Protein AF-A0A0G1CF71-F1 (afdb_monomer_lite)

Radius of gyration: 16.07 Å; chains: 1; bounding box: 36×33×45 Å

Sequence (186 aa):
MAIQLDFYVEEAVREASRLQKQGLTALILDNWLGGARLVYQFPLTASCDSDCAHCPLLRLAGQDPPGEGIFRKKNLIKTLAKADAERLALFPGHQRFLNCKTWPQYLGCYSAWLARKCQTNTDFEEELALVRSFRLIFYQANFLPQRIETAGRAHIIRLSQQIIEPPRRHLFERAAERMSLGRFLT

Organism: NCBI:txid1619039

Structure (mmCIF, N/CA/C/O backbone):
data_AF-A0A0G1CF71-F1
#
_entry.id   AF-A0A0G1CF71-F1
#
loop_
_atom_site.group_PDB
_atom_site.id
_atom_site.type_symbol
_atom_site.label_atom_id
_atom_site.label_alt_id
_atom_site.label_comp_id
_atom_site.label_asym_id
_atom_site.label_entity_id
_atom_site.label_seq_id
_atom_site.pdbx_PDB_ins_code
_atom_site.Cartn_x
_atom_site.Cartn_y
_atom_site.Cartn_z
_atom_site.occupancy
_atom_site.B_iso_or_equiv
_atom_site.auth_seq_id
_atom_site.auth_comp_id
_atom_site.auth_asym_id
_atom_site.auth_atom_id
_atom_site.pdbx_PDB_model_num
ATOM 1 N N . MET A 1 1 ? -9.442 -15.900 7.369 1.00 47.34 1 MET A N 1
ATOM 2 C CA . MET A 1 1 ? -8.089 -16.449 7.618 1.00 47.34 1 MET A CA 1
ATOM 3 C C . MET A 1 1 ? -7.092 -15.427 7.093 1.00 47.34 1 MET A C 1
ATOM 5 O O . MET A 1 1 ? -7.117 -15.163 5.898 1.00 47.34 1 MET A O 1
ATOM 9 N N . ALA A 1 2 ? -6.320 -14.770 7.962 1.00 60.47 2 ALA A N 1
ATOM 10 C CA . ALA A 1 2 ? -5.367 -13.748 7.525 1.00 60.47 2 ALA A CA 1
ATOM 11 C C . ALA A 1 2 ? -4.268 -14.395 6.667 1.00 60.47 2 ALA A C 1
ATOM 13 O O . ALA A 1 2 ? -3.693 -15.411 7.057 1.00 60.47 2 ALA A O 1
ATOM 14 N N . ILE A 1 3 ? -4.001 -13.838 5.486 1.00 70.88 3 ILE A N 1
ATOM 15 C CA . ILE A 1 3 ? -2.959 -14.353 4.594 1.00 70.88 3 ILE A CA 1
ATOM 16 C C . ILE A 1 3 ? -1.597 -13.987 5.183 1.00 70.88 3 ILE A C 1
ATOM 18 O O . ILE A 1 3 ? -1.286 -12.805 5.334 1.00 70.88 3 ILE A O 1
ATOM 22 N N . GLN A 1 4 ? -0.792 -15.001 5.500 1.00 81.62 4 GLN A N 1
ATOM 23 C CA . GLN A 1 4 ? 0.590 -14.821 5.936 1.00 81.62 4 GLN A CA 1
ATOM 24 C C . GLN A 1 4 ? 1.455 -14.456 4.727 1.00 81.62 4 GLN A C 1
ATOM 26 O O . GLN A 1 4 ? 1.704 -15.285 3.853 1.00 81.62 4 GLN A O 1
ATOM 31 N N . LEU A 1 5 ? 1.889 -13.195 4.665 1.00 87.94 5 LEU A N 1
ATOM 32 C CA . LEU A 1 5 ? 2.675 -12.677 3.543 1.00 87.94 5 LEU A CA 1
ATOM 33 C C . LEU A 1 5 ? 4.080 -13.281 3.458 1.00 87.94 5 LEU A C 1
ATOM 35 O O . LEU A 1 5 ? 4.642 -13.319 2.368 1.00 87.94 5 LEU A O 1
ATOM 39 N N . ASP A 1 6 ? 4.624 -13.794 4.566 1.00 88.12 6 ASP A N 1
ATOM 40 C CA . ASP A 1 6 ? 5.977 -14.365 4.609 1.00 88.12 6 ASP A CA 1
ATOM 41 C C . ASP A 1 6 ? 6.172 -15.514 3.605 1.00 88.12 6 ASP A C 1
ATOM 43 O O . ASP A 1 6 ? 7.241 -15.618 3.008 1.00 88.12 6 ASP A O 1
ATOM 47 N N . PHE A 1 7 ? 5.123 -16.294 3.313 1.00 89.31 7 PHE A N 1
ATOM 48 C CA . PHE A 1 7 ? 5.171 -17.359 2.302 1.00 89.31 7 PHE A CA 1
ATOM 49 C C . PHE A 1 7 ? 5.441 -16.861 0.877 1.00 89.31 7 PHE A C 1
ATOM 51 O O . PHE A 1 7 ? 5.911 -17.627 0.041 1.00 89.31 7 PHE A O 1
ATOM 58 N N . TYR A 1 8 ? 5.147 -15.593 0.585 1.00 92.19 8 TYR A N 1
ATOM 59 C CA . TYR A 1 8 ? 5.271 -15.026 -0.759 1.00 92.19 8 TYR A CA 1
ATOM 60 C C . TYR A 1 8 ? 6.481 -14.105 -0.911 1.00 92.19 8 TYR A C 1
ATOM 62 O O . TYR A 1 8 ? 6.716 -13.597 -2.006 1.00 92.19 8 TYR A O 1
ATOM 70 N N . VAL A 1 9 ? 7.262 -13.879 0.151 1.00 93.56 9 VAL A N 1
ATOM 71 C CA . VAL A 1 9 ? 8.397 -12.943 0.114 1.00 93.56 9 VAL A CA 1
ATOM 72 C C . VAL A 1 9 ? 9.443 -13.391 -0.902 1.00 93.56 9 VAL A C 1
ATOM 74 O O . VAL A 1 9 ? 9.851 -12.591 -1.738 1.00 93.56 9 VAL A O 1
ATOM 77 N N . GLU A 1 10 ? 9.841 -14.664 -0.898 1.00 94.25 10 GLU A N 1
ATOM 78 C CA . GLU A 1 10 ? 10.839 -15.179 -1.850 1.00 94.25 10 GLU A CA 1
ATOM 79 C C . GLU A 1 10 ? 10.366 -15.078 -3.304 1.00 94.25 10 GLU A C 1
ATOM 81 O O . GLU A 1 10 ? 11.137 -14.784 -4.220 1.00 94.25 10 GLU A O 1
ATOM 86 N N . GLU A 1 11 ? 9.079 -15.319 -3.540 1.00 94.19 11 GLU A N 1
ATOM 87 C CA . GLU A 1 11 ? 8.481 -15.162 -4.859 1.00 94.19 11 GLU A CA 1
ATOM 88 C C . GLU A 1 11 ? 8.429 -13.690 -5.287 1.00 94.19 11 GLU A C 1
ATOM 90 O O . GLU A 1 11 ? 8.785 -13.370 -6.422 1.00 94.19 11 GLU A O 1
ATOM 95 N N . ALA A 1 12 ? 8.073 -12.787 -4.373 1.00 94.94 12 ALA A N 1
ATOM 96 C CA . ALA A 1 12 ? 8.067 -11.352 -4.617 1.00 94.94 12 ALA A CA 1
ATOM 97 C C . ALA A 1 12 ? 9.477 -10.803 -4.891 1.00 94.94 12 ALA A C 1
ATOM 99 O O . ALA A 1 12 ? 9.642 -9.958 -5.769 1.00 94.94 12 ALA A O 1
ATOM 100 N N . VAL A 1 13 ? 10.505 -11.301 -4.192 1.00 95.19 13 VAL A N 1
ATOM 101 C CA . VAL A 1 13 ? 11.911 -10.934 -4.433 1.00 95.19 13 VAL A CA 1
ATOM 102 C C . VAL A 1 13 ? 12.349 -11.367 -5.832 1.00 95.19 13 VAL A C 1
ATOM 104 O O . VAL A 1 13 ? 12.922 -10.561 -6.564 1.00 95.19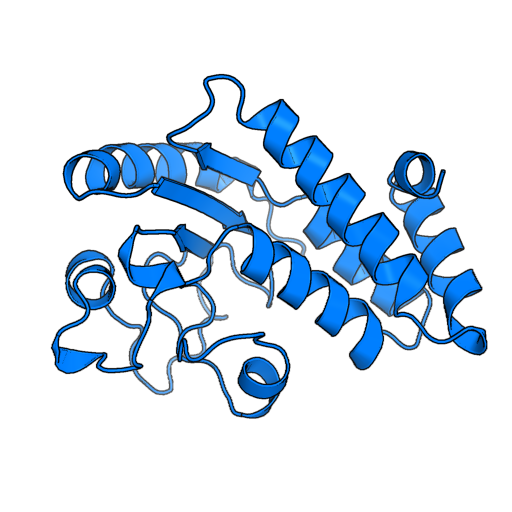 13 VAL A O 1
ATOM 107 N N . ARG A 1 14 ? 12.026 -12.601 -6.248 1.00 94.75 14 ARG A N 1
ATOM 108 C CA . ARG A 1 14 ? 12.307 -13.076 -7.616 1.00 94.75 14 ARG A CA 1
ATOM 109 C C . ARG A 1 14 ? 11.635 -12.195 -8.669 1.00 94.75 14 ARG A C 1
ATOM 111 O O . ARG A 1 14 ? 12.259 -11.846 -9.672 1.00 94.75 14 ARG A O 1
ATOM 118 N N . GLU A 1 15 ? 10.390 -11.799 -8.421 1.00 94.56 15 GLU A N 1
ATOM 119 C CA . GLU A 1 15 ? 9.650 -10.904 -9.308 1.00 94.56 15 GLU A CA 1
ATOM 120 C C . GLU A 1 15 ? 10.288 -9.507 -9.379 1.00 94.56 15 GLU A C 1
ATOM 122 O O . GLU A 1 15 ? 10.476 -8.965 -10.471 1.00 94.56 15 GLU A O 1
ATOM 127 N N . ALA A 1 16 ? 10.705 -8.952 -8.236 1.00 94.25 16 ALA A N 1
ATOM 128 C CA . ALA A 1 16 ? 11.424 -7.684 -8.179 1.00 94.25 16 ALA A CA 1
ATOM 129 C C . ALA A 1 16 ? 12.716 -7.734 -9.002 1.00 94.25 16 ALA A C 1
ATOM 131 O O . ALA A 1 16 ? 12.944 -6.854 -9.830 1.00 94.25 16 ALA A O 1
ATOM 132 N N . SER A 1 17 ? 13.530 -8.783 -8.843 1.00 94.12 17 SER A N 1
ATOM 133 C CA . SER A 1 17 ? 14.774 -8.950 -9.607 1.00 94.12 17 SER A CA 1
ATOM 134 C C . SER A 1 17 ? 14.531 -9.045 -11.116 1.00 94.12 17 SER A C 1
ATOM 136 O O . SER A 1 17 ? 15.301 -8.486 -11.902 1.00 94.12 17 SER A O 1
ATOM 138 N N . ARG A 1 18 ? 13.448 -9.714 -11.540 1.00 94.06 18 ARG A N 1
ATOM 139 C CA . ARG A 1 18 ? 13.045 -9.796 -12.954 1.00 94.06 18 ARG A CA 1
ATOM 140 C C . ARG A 1 18 ? 12.681 -8.420 -13.515 1.00 94.06 18 ARG A C 1
ATOM 142 O O . ARG A 1 18 ? 13.117 -8.065 -14.610 1.00 94.06 18 ARG A O 1
ATOM 149 N N . LEU A 1 19 ? 11.889 -7.652 -12.769 1.00 93.50 19 LEU A N 1
ATOM 150 C CA . LEU A 1 19 ? 11.341 -6.367 -13.206 1.00 93.50 19 LEU A CA 1
ATOM 151 C C . LEU A 1 19 ? 12.300 -5.185 -13.007 1.00 93.50 19 LEU A C 1
ATOM 153 O O . LEU A 1 19 ? 12.155 -4.171 -13.686 1.00 93.50 19 LEU A O 1
ATOM 157 N N . GLN A 1 20 ? 13.312 -5.302 -12.144 1.00 91.50 20 GLN A N 1
ATOM 158 C CA . GLN A 1 20 ? 14.321 -4.258 -11.932 1.00 91.50 20 GLN A CA 1
ATOM 159 C C . GLN A 1 20 ? 15.031 -3.884 -13.238 1.00 91.50 20 GLN A C 1
ATOM 161 O O . GLN A 1 20 ? 15.192 -2.705 -13.543 1.00 91.50 20 GLN A O 1
ATOM 166 N N . LYS A 1 21 ? 15.369 -4.882 -14.065 1.00 89.94 21 LYS A N 1
ATOM 167 C CA . LYS A 1 21 ? 15.971 -4.670 -15.395 1.00 89.94 21 LYS A CA 1
ATOM 168 C C . LYS A 1 21 ? 15.032 -3.975 -16.389 1.00 89.94 21 LYS A C 1
ATOM 170 O O . LYS A 1 21 ? 15.489 -3.497 -17.416 1.00 89.94 21 LYS A O 1
ATOM 175 N N . GLN A 1 22 ? 13.737 -3.935 -16.087 1.00 90.62 22 GLN A N 1
ATOM 176 C CA . GLN A 1 22 ? 12.693 -3.299 -16.891 1.00 90.62 22 GLN A CA 1
ATOM 177 C C . GLN A 1 22 ? 12.304 -1.914 -16.343 1.00 90.62 22 GLN A C 1
ATOM 179 O O . GLN A 1 22 ? 11.360 -1.302 -16.836 1.00 90.62 22 GLN A O 1
ATOM 184 N N . GLY A 1 23 ? 13.011 -1.416 -15.321 1.00 90.75 23 GLY A N 1
ATOM 185 C CA . GLY A 1 23 ? 12.789 -0.087 -14.753 1.00 90.75 23 GLY A CA 1
ATOM 186 C C . GLY A 1 23 ? 11.842 -0.037 -13.554 1.00 90.75 23 GLY A C 1
ATOM 187 O O . GLY A 1 23 ? 11.336 1.037 -13.248 1.00 90.75 23 GLY A O 1
ATOM 188 N N . LEU A 1 24 ? 11.583 -1.154 -12.866 1.00 93.25 24 LEU A N 1
ATOM 189 C CA . LEU A 1 24 ? 10.869 -1.141 -11.582 1.00 93.25 24 LEU A CA 1
ATOM 190 C C . LEU A 1 24 ? 11.576 -0.201 -10.591 1.00 93.25 24 LEU A C 1
ATOM 192 O O . LEU A 1 24 ? 12.790 -0.295 -10.416 1.00 93.25 24 LEU A O 1
ATOM 196 N N . THR A 1 25 ? 10.818 0.659 -9.905 1.00 93.38 25 THR A N 1
ATOM 197 C CA . THR A 1 25 ? 11.359 1.586 -8.895 1.00 93.38 25 THR A CA 1
ATOM 198 C C . THR A 1 25 ? 10.959 1.207 -7.474 1.00 93.38 25 THR A C 1
ATOM 200 O O . THR A 1 25 ? 11.704 1.490 -6.540 1.00 93.38 25 THR A O 1
ATOM 203 N N . ALA A 1 26 ? 9.797 0.575 -7.286 1.00 94.81 26 ALA A N 1
ATOM 204 C CA . ALA A 1 26 ? 9.399 -0.006 -6.007 1.00 94.81 26 ALA A CA 1
ATOM 205 C C . ALA A 1 26 ? 8.443 -1.188 -6.199 1.00 94.81 26 ALA A C 1
ATOM 207 O O . ALA A 1 26 ? 7.645 -1.198 -7.138 1.00 94.81 26 ALA A O 1
ATOM 208 N N . LEU A 1 27 ? 8.510 -2.158 -5.288 1.00 95.81 27 LEU A N 1
ATOM 209 C CA . LEU A 1 27 ? 7.588 -3.290 -5.225 1.00 95.81 27 LEU A CA 1
ATOM 210 C C . LEU A 1 27 ? 7.131 -3.512 -3.792 1.00 95.81 27 LEU A C 1
ATOM 212 O O . LEU A 1 27 ? 7.958 -3.668 -2.891 1.00 95.81 27 LEU A O 1
ATOM 216 N N . ILE A 1 28 ? 5.821 -3.563 -3.597 1.00 96.31 28 ILE A N 1
ATOM 217 C CA . ILE A 1 28 ? 5.197 -3.779 -2.294 1.00 96.31 28 ILE A CA 1
ATOM 218 C C . ILE A 1 28 ? 4.428 -5.093 -2.367 1.00 96.31 28 ILE A C 1
ATOM 220 O O . ILE A 1 28 ? 3.689 -5.328 -3.320 1.00 96.31 28 ILE A O 1
ATOM 224 N N . LEU A 1 29 ? 4.602 -5.937 -1.361 1.00 95.50 29 LEU A N 1
ATOM 225 C CA . LEU A 1 29 ? 3.782 -7.111 -1.120 1.00 95.50 29 LEU A CA 1
ATOM 226 C C . LEU A 1 29 ? 2.772 -6.750 -0.034 1.00 95.50 29 LEU A C 1
ATOM 228 O O . LEU A 1 29 ? 3.155 -6.483 1.104 1.00 95.50 29 LEU A O 1
ATOM 232 N N . ASP A 1 30 ? 1.492 -6.735 -0.376 1.00 93.56 30 ASP A N 1
ATOM 233 C CA . ASP A 1 3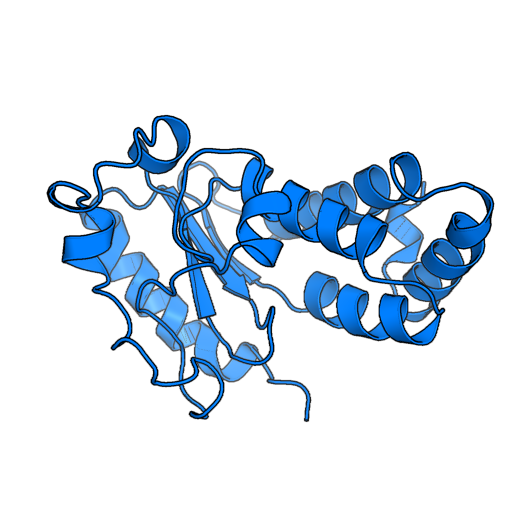0 ? 0.414 -6.527 0.588 1.00 93.56 30 ASP A CA 1
ATOM 234 C C . ASP A 1 30 ? -0.625 -7.652 0.476 1.00 93.56 30 ASP A C 1
ATOM 236 O O . ASP A 1 30 ? -0.568 -8.492 -0.422 1.00 93.56 30 ASP A O 1
ATOM 240 N N . ASN A 1 31 ? -1.555 -7.697 1.423 1.00 88.31 31 ASN A N 1
ATOM 241 C CA . ASN A 1 31 ? -2.742 -8.550 1.389 1.00 88.31 31 ASN A CA 1
ATOM 242 C C . ASN A 1 31 ? -4.033 -7.715 1.386 1.00 88.31 31 ASN A C 1
ATOM 244 O O . ASN A 1 31 ? -5.093 -8.183 1.819 1.00 88.31 31 ASN A O 1
ATOM 248 N N . TRP A 1 32 ? -3.945 -6.466 0.921 1.00 82.00 32 TRP A N 1
ATOM 249 C CA . TRP A 1 32 ? -5.079 -5.558 0.919 1.00 82.00 32 TRP A CA 1
ATOM 250 C C . TRP A 1 32 ? -6.138 -6.079 -0.050 1.00 82.00 32 TRP A C 1
ATOM 252 O O . TRP A 1 32 ? -5.833 -6.398 -1.201 1.00 82.00 32 TRP A O 1
ATOM 262 N N . LEU A 1 33 ? -7.391 -6.128 0.412 1.00 70.50 33 LEU A N 1
ATOM 263 C CA . LEU A 1 33 ? -8.540 -6.717 -0.286 1.00 70.50 33 LEU A CA 1
ATOM 264 C C . LEU A 1 33 ? -8.581 -8.258 -0.290 1.00 70.50 33 LEU A C 1
ATOM 266 O O . LEU A 1 33 ? -9.338 -8.835 -1.054 1.00 70.50 33 LEU A O 1
ATOM 270 N N . GLY A 1 34 ? -7.841 -8.949 0.581 1.00 72.44 34 GLY A N 1
ATOM 271 C CA . GLY A 1 34 ? -8.086 -10.377 0.850 1.00 72.44 34 GLY A CA 1
ATOM 272 C C . GLY A 1 34 ? -7.311 -11.371 -0.023 1.00 72.44 34 GLY A C 1
ATOM 273 O O . GLY A 1 34 ? -7.653 -12.551 -0.040 1.00 72.44 34 GLY A O 1
ATOM 274 N N . GLY A 1 35 ? -6.258 -10.921 -0.712 1.00 80.25 35 GLY A N 1
ATOM 275 C CA . GLY A 1 35 ? -5.320 -11.753 -1.477 1.00 80.25 35 GLY A CA 1
ATOM 276 C C . GLY A 1 35 ? -3.898 -11.198 -1.378 1.00 80.25 35 GLY A C 1
ATOM 277 O O . GLY A 1 35 ? -3.743 -9.981 -1.378 1.00 80.25 35 GLY A O 1
ATOM 278 N N . ALA A 1 36 ? -2.867 -12.051 -1.300 1.00 88.50 36 ALA A N 1
ATOM 279 C CA . ALA A 1 36 ? -1.477 -11.587 -1.382 1.00 88.50 36 ALA A CA 1
ATOM 280 C C . ALA A 1 36 ? -1.203 -11.054 -2.790 1.00 88.50 36 ALA A C 1
ATOM 282 O O . ALA A 1 36 ? -1.384 -11.785 -3.762 1.00 88.50 36 ALA A O 1
ATOM 283 N N . ARG A 1 37 ? -0.762 -9.804 -2.916 1.00 90.75 37 ARG A N 1
ATOM 284 C CA . ARG A 1 37 ? -0.570 -9.146 -4.211 1.00 90.75 37 ARG A CA 1
ATOM 285 C C . ARG A 1 37 ? 0.685 -8.294 -4.254 1.00 90.75 37 ARG A C 1
ATOM 287 O O . ARG A 1 37 ? 1.153 -7.780 -3.239 1.00 90.75 37 ARG A O 1
ATOM 294 N N . LEU A 1 38 ? 1.177 -8.105 -5.470 1.00 94.25 38 LEU A N 1
ATOM 295 C CA . LEU A 1 38 ? 2.273 -7.201 -5.774 1.00 94.25 38 LEU A CA 1
ATOM 296 C C . LEU A 1 38 ? 1.743 -5.863 -6.276 1.00 94.25 38 LEU A C 1
ATOM 298 O O . LEU A 1 38 ? 1.036 -5.826 -7.283 1.00 94.25 38 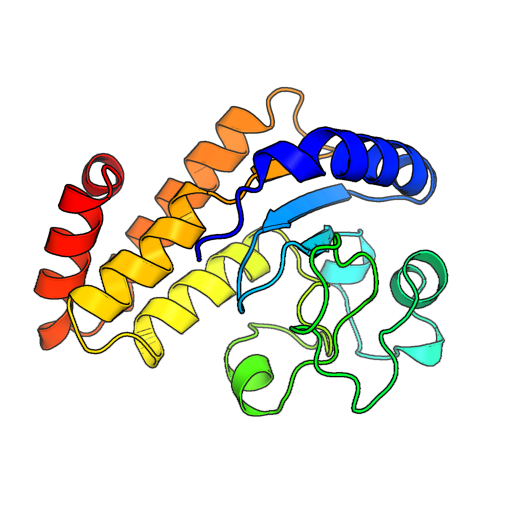LEU A O 1
ATOM 302 N N . VAL A 1 39 ? 2.115 -4.781 -5.592 1.00 94.69 39 VAL A N 1
ATOM 303 C CA . VAL A 1 39 ? 1.881 -3.392 -6.003 1.00 94.69 39 VAL A CA 1
ATOM 304 C C . VAL A 1 39 ? 3.166 -2.820 -6.583 1.00 94.69 39 VAL A C 1
ATOM 306 O O . VAL A 1 39 ? 4.207 -2.782 -5.925 1.00 94.69 39 VAL A O 1
ATOM 309 N N . TYR A 1 40 ? 3.071 -2.377 -7.830 1.00 94.94 40 TYR A N 1
ATOM 310 C CA . TYR A 1 40 ? 4.191 -1.948 -8.648 1.00 94.94 40 TYR A CA 1
ATOM 311 C C . TYR A 1 40 ? 4.272 -0.429 -8.730 1.00 94.94 40 TYR A C 1
ATOM 313 O O . TYR A 1 40 ? 3.276 0.247 -9.016 1.00 94.94 40 TYR A O 1
ATOM 321 N N . GLN A 1 41 ? 5.495 0.079 -8.606 1.00 93.31 41 GLN A N 1
ATOM 322 C CA . GLN A 1 41 ? 5.857 1.426 -9.012 1.00 93.31 41 GLN A CA 1
ATOM 323 C C . GLN A 1 41 ? 6.909 1.372 -10.120 1.00 93.31 41 GLN A C 1
ATOM 325 O O . GLN A 1 41 ? 7.972 0.771 -9.960 1.00 93.31 41 GLN A O 1
ATOM 330 N N . PHE A 1 42 ? 6.610 2.056 -11.219 1.00 91.56 42 PHE A N 1
ATOM 331 C CA . PHE A 1 42 ? 7.517 2.353 -12.326 1.00 91.56 42 PHE A CA 1
ATOM 332 C C . PHE A 1 42 ? 7.599 3.879 -12.513 1.00 91.56 42 PHE A C 1
ATOM 334 O O . PHE A 1 42 ? 6.735 4.596 -11.998 1.00 91.56 42 PHE A O 1
ATOM 341 N N . PRO A 1 43 ? 8.572 4.417 -13.275 1.00 88.38 43 PRO A N 1
ATOM 342 C CA . PRO A 1 43 ? 8.693 5.860 -13.492 1.00 88.38 43 PRO A CA 1
ATOM 343 C C . PRO A 1 43 ? 7.411 6.463 -14.085 1.00 88.38 43 PRO A C 1
ATOM 345 O O . PRO A 1 43 ? 6.917 7.486 -13.619 1.00 88.38 43 PRO A O 1
ATOM 348 N N . LEU A 1 44 ? 6.800 5.744 -15.032 1.00 84.25 44 LEU A N 1
ATOM 349 C CA . LEU A 1 44 ? 5.546 6.117 -15.696 1.00 84.25 44 LEU A CA 1
ATOM 350 C C . LEU A 1 44 ? 4.326 6.106 -14.762 1.00 84.25 44 LEU A C 1
ATOM 352 O O . LEU A 1 44 ? 3.288 6.667 -15.097 1.00 84.25 44 LEU A O 1
ATOM 356 N N . THR A 1 45 ? 4.415 5.472 -13.588 1.00 84.00 45 THR A N 1
ATOM 357 C CA . THR A 1 45 ? 3.300 5.428 -12.636 1.00 84.00 45 THR A CA 1
ATOM 358 C C . THR A 1 45 ? 2.958 6.823 -12.109 1.00 84.00 45 THR A C 1
ATOM 360 O O . THR A 1 45 ? 1.783 7.094 -11.863 1.00 84.00 45 THR A O 1
ATOM 363 N N . ALA A 1 46 ? 3.952 7.708 -11.967 1.00 81.06 46 ALA A N 1
ATOM 364 C CA . ALA A 1 46 ? 3.751 9.088 -11.521 1.00 81.06 46 ALA A CA 1
ATOM 365 C C . ALA A 1 46 ? 3.080 9.968 -12.590 1.00 81.06 46 ALA A C 1
ATOM 367 O O . ALA A 1 46 ? 2.318 10.866 -12.248 1.00 81.06 46 ALA A O 1
ATOM 368 N N . SER A 1 47 ? 3.329 9.683 -13.870 1.00 81.62 47 SER A N 1
ATOM 369 C CA . SER A 1 47 ? 2.827 10.435 -15.026 1.00 81.62 47 SER A CA 1
ATOM 370 C C . SER A 1 47 ? 1.750 9.666 -15.800 1.00 81.62 47 SER A C 1
ATOM 372 O O . SER A 1 47 ? 1.673 9.769 -17.021 1.00 81.62 47 SER A O 1
ATOM 374 N N . CYS A 1 48 ? 0.971 8.823 -15.117 1.00 84.62 48 CYS A N 1
ATOM 375 C CA . CYS A 1 48 ? -0.008 7.967 -15.779 1.00 84.62 48 CYS A CA 1
ATOM 376 C C . CYS A 1 48 ? -1.130 8.806 -16.413 1.00 84.62 48 CYS A C 1
ATOM 378 O O . CYS A 1 48 ? -1.854 9.509 -15.711 1.00 84.62 48 CYS A O 1
ATOM 380 N N . ASP A 1 49 ? -1.303 8.664 -17.724 1.00 82.06 49 ASP A N 1
ATOM 381 C CA . ASP A 1 49 ? -2.321 9.323 -18.556 1.00 82.06 49 ASP A CA 1
ATOM 382 C C . ASP A 1 49 ? -3.566 8.449 -18.802 1.00 82.06 49 ASP A C 1
ATOM 384 O O . ASP A 1 49 ? -4.505 8.850 -19.483 1.00 82.06 49 ASP A O 1
ATOM 388 N N . SER A 1 50 ? -3.610 7.256 -18.200 1.00 77.12 50 SER A N 1
ATOM 389 C CA . SER A 1 50 ? -4.633 6.220 -18.409 1.00 77.12 50 SER A CA 1
ATOM 390 C C . SER A 1 50 ? -4.637 5.527 -19.774 1.00 77.12 50 SER A C 1
ATOM 392 O O . SER A 1 50 ? -5.565 4.744 -20.020 1.00 77.12 50 SER A O 1
ATOM 394 N N . ASP A 1 51 ? -3.624 5.711 -20.626 1.00 83.19 51 ASP A N 1
ATOM 395 C CA . ASP A 1 51 ? -3.493 4.941 -21.865 1.00 83.19 51 ASP A CA 1
ATOM 396 C C . ASP A 1 51 ? -2.949 3.531 -21.580 1.00 83.19 51 ASP A C 1
ATOM 398 O O . ASP A 1 51 ? -1.780 3.181 -21.764 1.00 83.19 51 ASP A O 1
ATOM 402 N N . CYS A 1 52 ? -3.838 2.682 -21.069 1.00 82.19 52 CYS A N 1
ATOM 403 C CA . CYS A 1 52 ? -3.490 1.319 -20.694 1.00 82.19 52 CYS A CA 1
ATOM 404 C C . CYS A 1 52 ? -3.067 0.460 -21.898 1.00 82.19 52 CYS A C 1
ATOM 406 O O . CYS A 1 52 ? -2.321 -0.492 -21.691 1.00 82.19 52 CYS A O 1
ATOM 408 N N . ALA A 1 53 ? -3.465 0.794 -23.133 1.00 80.69 53 ALA A N 1
ATOM 409 C CA . ALA A 1 53 ? -3.079 0.029 -24.324 1.00 80.69 53 ALA A CA 1
ATOM 410 C C . ALA A 1 53 ? -1.561 0.087 -24.583 1.00 80.69 53 ALA A C 1
ATOM 412 O O . ALA A 1 53 ? -0.945 -0.889 -25.028 1.00 80.69 53 ALA A O 1
ATOM 413 N N . HIS A 1 54 ? -0.935 1.210 -24.229 1.00 81.06 54 HIS A N 1
ATOM 414 C CA . HIS A 1 54 ? 0.502 1.424 -24.382 1.00 81.06 54 HIS A CA 1
ATOM 415 C C . HIS A 1 54 ? 1.285 1.286 -23.073 1.00 81.06 54 HIS A C 1
ATOM 417 O O . HIS A 1 54 ? 2.506 1.421 -23.078 1.00 81.06 54 HIS A O 1
ATOM 423 N N . CYS A 1 55 ? 0.620 0.945 -21.964 1.00 83.88 55 CYS A N 1
ATOM 424 C CA . CYS A 1 55 ? 1.244 0.850 -20.649 1.00 83.88 55 CYS A CA 1
ATOM 425 C C . CYS A 1 55 ? 2.283 -0.291 -20.583 1.00 83.88 55 CYS A C 1
ATOM 427 O O . CYS A 1 55 ? 1.910 -1.469 -20.636 1.00 83.88 55 CYS A O 1
ATOM 429 N N . PRO A 1 56 ? 3.582 0.009 -20.382 1.00 83.62 56 PRO A N 1
ATOM 430 C CA . PRO A 1 56 ? 4.615 -1.025 -20.304 1.00 83.62 56 PRO A CA 1
ATOM 431 C C . PRO A 1 56 ? 4.416 -1.970 -19.118 1.00 83.62 56 PRO A C 1
ATOM 433 O O . PRO A 1 56 ? 4.642 -3.170 -19.241 1.00 83.62 56 PRO A O 1
ATOM 436 N N . LEU A 1 57 ? 3.922 -1.455 -17.986 1.00 86.69 57 LEU A N 1
ATOM 437 C CA . LEU A 1 57 ? 3.616 -2.280 -16.818 1.00 86.69 57 LEU A CA 1
ATOM 438 C C . LEU A 1 57 ? 2.522 -3.312 -17.125 1.00 86.69 57 LEU A C 1
ATOM 440 O O . LEU A 1 57 ? 2.669 -4.468 -16.741 1.00 86.69 57 LEU A O 1
ATOM 444 N N . LEU A 1 58 ? 1.468 -2.930 -17.856 1.00 86.69 58 LEU A N 1
ATOM 445 C CA . LEU A 1 58 ? 0.417 -3.867 -18.265 1.00 86.69 58 LEU A CA 1
ATOM 446 C C . LEU A 1 58 ? 0.984 -4.985 -19.150 1.00 86.69 58 LEU A C 1
ATOM 448 O O . LEU A 1 58 ? 0.620 -6.142 -18.973 1.00 86.69 58 LEU A O 1
ATOM 452 N N . ARG A 1 59 ? 1.922 -4.667 -20.053 1.00 86.25 59 ARG A N 1
ATOM 453 C CA . ARG A 1 59 ? 2.598 -5.674 -20.891 1.00 86.25 59 ARG A CA 1
ATOM 454 C C . ARG A 1 59 ? 3.485 -6.622 -20.075 1.00 86.25 59 ARG A C 1
ATOM 456 O O . ARG A 1 59 ? 3.572 -7.798 -20.404 1.00 86.25 59 ARG A O 1
ATOM 463 N N . LEU A 1 60 ? 4.141 -6.121 -19.026 1.00 88.75 60 LEU A N 1
ATOM 464 C CA . LEU A 1 60 ? 5.080 -6.892 -18.198 1.00 88.75 60 LEU A CA 1
ATOM 465 C C . LEU A 1 60 ? 4.407 -7.763 -17.130 1.00 88.75 60 LEU A C 1
ATOM 467 O O . LEU A 1 60 ? 4.921 -8.841 -16.818 1.00 88.75 60 LEU A O 1
ATOM 471 N N . ALA A 1 61 ? 3.325 -7.263 -16.529 1.00 85.81 61 ALA A N 1
ATOM 472 C CA . ALA A 1 61 ? 2.598 -7.916 -15.441 1.00 85.81 61 ALA A CA 1
ATOM 473 C C . ALA A 1 61 ? 1.353 -8.673 -15.933 1.00 85.81 61 ALA A C 1
ATOM 475 O O . ALA A 1 61 ? 0.885 -9.588 -15.260 1.00 85.81 61 ALA A O 1
ATOM 476 N N . GLY A 1 62 ? 0.818 -8.311 -17.101 1.00 85.00 62 GLY A N 1
ATOM 477 C CA . GLY A 1 62 ? -0.474 -8.794 -17.575 1.00 85.00 62 GLY A CA 1
ATOM 478 C C . GLY A 1 62 ? -1.647 -8.196 -16.795 1.00 85.00 62 GLY A C 1
ATOM 479 O O . GLY A 1 62 ? -1.481 -7.367 -15.896 1.00 85.00 62 GLY A O 1
ATOM 480 N N . GLN A 1 63 ? -2.855 -8.634 -17.138 1.00 81.81 63 GLN A N 1
ATOM 481 C CA . GLN A 1 63 ? -4.094 -8.258 -16.462 1.00 81.81 63 GLN A CA 1
ATOM 482 C C . GLN A 1 63 ? -4.843 -9.509 -16.023 1.00 81.81 63 GLN A C 1
ATOM 484 O O . GLN A 1 63 ? -4.833 -10.508 -16.742 1.00 81.81 63 GLN A O 1
ATOM 489 N N . ASP A 1 64 ? -5.535 -9.430 -14.889 1.00 72.25 64 ASP A N 1
ATOM 490 C CA . ASP A 1 64 ? -6.489 -10.473 -14.523 1.00 72.25 64 ASP A CA 1
ATOM 491 C C . ASP A 1 64 ? -7.643 -10.565 -15.539 1.00 72.25 64 ASP A C 1
ATOM 493 O O . ASP A 1 64 ? -8.113 -9.526 -16.036 1.00 72.25 64 ASP A O 1
ATOM 497 N N . PRO A 1 65 ? -8.138 -11.786 -15.828 1.00 63.06 65 PRO A N 1
ATOM 498 C CA . PRO A 1 65 ? -9.337 -11.979 -16.629 1.00 63.06 65 PRO A CA 1
ATOM 499 C C . PRO A 1 65 ? -10.534 -11.227 -16.023 1.00 63.06 65 PRO A C 1
ATOM 501 O O . PRO A 1 65 ? -10.740 -11.263 -14.806 1.00 63.06 65 PRO A O 1
ATOM 504 N N . PRO A 1 66 ? -11.368 -10.562 -16.840 1.00 57.62 66 PRO A N 1
ATOM 505 C CA . PRO A 1 66 ? -12.592 -9.936 -16.353 1.00 57.62 66 PRO A CA 1
ATOM 506 C C . PRO A 1 66 ? -13.518 -10.968 -15.694 1.00 57.62 66 PRO A C 1
ATOM 508 O O . PRO A 1 66 ? -13.781 -12.020 -16.267 1.00 57.62 66 PRO A O 1
ATOM 511 N N . GLY A 1 67 ? -14.053 -10.661 -14.510 1.00 52.31 67 GLY A N 1
ATOM 512 C CA . GLY A 1 67 ? -15.057 -11.502 -13.842 1.00 52.31 67 GLY A CA 1
ATOM 513 C C . GLY A 1 67 ? -14.500 -12.682 -13.038 1.00 52.31 67 GLY A C 1
ATOM 514 O O . GLY A 1 67 ? -15.231 -13.254 -12.229 1.00 52.31 67 GLY A O 1
ATOM 515 N N . GLU A 1 68 ? -13.208 -12.997 -13.155 1.00 52.47 68 GLU A N 1
ATOM 516 C CA . GLU A 1 68 ? -12.535 -13.835 -12.166 1.00 52.47 68 GLU A CA 1
ATOM 517 C C . GLU A 1 68 ? -12.250 -12.968 -10.942 1.00 52.47 68 GLU A C 1
ATOM 519 O O . GLU A 1 68 ? -11.353 -12.129 -10.935 1.00 52.47 68 GLU A O 1
ATOM 524 N N . GLY A 1 69 ? -13.070 -13.112 -9.899 1.00 52.03 69 GLY A N 1
ATOM 525 C CA . GLY A 1 69 ? -12.796 -12.459 -8.627 1.00 52.03 69 GLY A CA 1
ATOM 526 C C . GLY A 1 69 ? -11.355 -12.755 -8.206 1.00 52.03 69 GLY A C 1
ATOM 527 O O . GLY A 1 69 ? -11.000 -13.917 -8.002 1.00 52.03 69 GLY A O 1
ATOM 528 N N . ILE A 1 70 ? -10.569 -11.690 -8.029 1.00 52.44 70 ILE A N 1
ATOM 529 C CA . ILE A 1 70 ? -9.153 -11.656 -7.607 1.00 52.44 70 ILE A CA 1
ATOM 530 C C . ILE A 1 70 ? -8.915 -12.490 -6.317 1.00 52.44 70 ILE A C 1
ATOM 532 O O . ILE A 1 70 ? -7.799 -12.837 -5.948 1.00 52.44 70 ILE A O 1
ATOM 536 N N . PHE A 1 71 ? -10.001 -12.859 -5.636 1.00 53.66 71 PHE A N 1
ATOM 537 C CA . PHE A 1 71 ? -10.090 -13.383 -4.278 1.00 53.66 71 PHE A CA 1
ATOM 538 C C . PHE A 1 71 ? -10.161 -14.916 -4.168 1.00 53.66 71 PHE A C 1
ATOM 540 O O . PHE A 1 71 ? -10.436 -15.430 -3.086 1.00 53.66 71 PHE A O 1
ATOM 547 N N . ARG A 1 72 ? -9.973 -15.677 -5.259 1.00 51.47 72 ARG A N 1
ATOM 548 C CA . ARG A 1 72 ? -10.230 -17.137 -5.251 1.00 51.47 72 ARG A CA 1
ATOM 549 C C . ARG A 1 72 ? -9.011 -18.055 -5.151 1.00 51.47 72 ARG A C 1
ATOM 551 O O . ARG A 1 72 ? -9.204 -19.267 -5.096 1.00 51.47 72 ARG A O 1
ATOM 558 N N . LYS A 1 73 ? -7.772 -17.556 -5.105 1.00 52.44 73 LYS A N 1
ATOM 559 C CA . LYS A 1 73 ? -6.588 -18.440 -5.094 1.00 52.44 73 LYS A CA 1
ATOM 560 C C . LYS A 1 73 ? -5.637 -18.117 -3.944 1.00 52.44 73 LYS A C 1
ATOM 562 O O . LYS A 1 73 ? -5.353 -16.959 -3.667 1.00 52.44 73 LYS A O 1
ATOM 567 N N . LYS A 1 74 ? -5.102 -19.169 -3.312 1.00 61.03 74 LYS A N 1
ATOM 568 C CA . LYS A 1 74 ? -3.991 -19.143 -2.338 1.00 61.03 74 LYS A CA 1
ATOM 569 C C . LYS A 1 74 ? -2.648 -18.758 -3.000 1.00 61.03 74 LYS A C 1
ATOM 571 O O . LYS A 1 74 ? -1.616 -19.302 -2.636 1.00 61.03 74 LYS A O 1
ATOM 576 N N . ASN A 1 75 ? -2.670 -17.911 -4.026 1.00 75.75 75 ASN A N 1
ATOM 577 C CA . ASN A 1 75 ? -1.519 -17.623 -4.875 1.00 75.75 75 ASN A CA 1
ATOM 578 C C . ASN A 1 75 ? -1.196 -16.130 -4.823 1.00 75.75 75 ASN A C 1
ATOM 580 O O . ASN A 1 75 ? -2.087 -15.307 -4.612 1.00 75.75 75 ASN A O 1
ATOM 584 N N . LEU A 1 76 ? 0.070 -15.793 -5.070 1.00 86.81 76 LEU A N 1
ATOM 585 C CA . LEU A 1 76 ? 0.512 -14.414 -5.231 1.00 86.81 76 LEU A CA 1
ATOM 586 C C . LEU A 1 76 ? -0.086 -13.802 -6.505 1.00 86.81 76 LEU A C 1
ATOM 588 O O . LEU A 1 76 ? 0.147 -14.289 -7.612 1.00 86.81 76 LEU A O 1
ATOM 592 N N . ILE A 1 77 ? -0.825 -12.708 -6.354 1.00 88.31 77 ILE A N 1
ATOM 593 C CA . ILE A 1 77 ? -1.389 -11.932 -7.458 1.00 88.31 77 ILE A CA 1
ATOM 594 C C . ILE A 1 77 ? -0.289 -11.037 -8.030 1.00 88.31 77 ILE A C 1
ATOM 596 O O . ILE A 1 77 ? 0.147 -10.068 -7.399 1.00 88.31 77 ILE A O 1
ATOM 600 N N . LYS A 1 78 ? 0.167 -11.379 -9.236 1.00 88.88 78 LYS A N 1
ATOM 601 C CA . LYS A 1 78 ? 1.203 -10.637 -9.974 1.00 88.88 78 LYS A CA 1
ATOM 602 C C . LYS A 1 78 ? 0.630 -9.774 -11.096 1.00 88.88 78 LYS A C 1
ATOM 604 O O . LYS A 1 78 ? 1.269 -8.824 -11.532 1.00 88.88 78 LYS A O 1
ATOM 609 N N . THR A 1 79 ? -0.559 -10.106 -11.554 1.00 88.81 79 THR A N 1
ATOM 610 C CA . THR A 1 79 ? -1.309 -9.443 -12.618 1.00 88.81 79 THR A CA 1
ATOM 611 C C . THR A 1 79 ? -1.924 -8.132 -12.147 1.00 88.81 79 THR A C 1
ATOM 613 O O . THR A 1 79 ? -2.120 -7.902 -10.951 1.00 88.81 79 THR A O 1
ATOM 616 N N . LEU A 1 80 ? -2.211 -7.228 -13.086 1.00 88.69 80 LEU A N 1
ATOM 617 C CA . LEU A 1 80 ? -2.907 -5.988 -12.767 1.00 88.69 80 LEU A CA 1
ATOM 618 C C . LEU A 1 80 ? -4.403 -6.238 -12.547 1.00 88.69 80 LEU A C 1
ATOM 620 O O . LEU A 1 80 ? -5.112 -6.712 -13.438 1.00 88.69 80 LEU A O 1
ATOM 624 N N . ALA A 1 81 ? -4.881 -5.852 -11.367 1.00 85.38 81 ALA A N 1
ATOM 625 C CA . ALA A 1 81 ? -6.269 -5.998 -10.953 1.00 85.38 81 ALA A CA 1
ATOM 626 C C . ALA A 1 81 ? -7.033 -4.694 -11.194 1.00 85.38 81 ALA A C 1
ATOM 628 O O . ALA A 1 81 ? -6.663 -3.637 -10.671 1.00 85.38 81 ALA A O 1
ATOM 629 N N . LYS A 1 82 ? -8.088 -4.736 -12.016 1.00 84.88 82 LYS A N 1
ATOM 630 C CA . LYS A 1 82 ? -8.875 -3.542 -12.351 1.00 84.88 82 LYS A CA 1
ATOM 631 C C . LYS A 1 82 ? -9.635 -3.048 -11.119 1.00 84.88 82 LYS A C 1
ATOM 633 O O . LYS A 1 82 ? -10.261 -3.832 -10.412 1.00 84.88 82 LYS A O 1
ATOM 638 N N . ALA A 1 83 ? -9.576 -1.745 -10.875 1.00 83.31 83 ALA A N 1
ATOM 639 C CA . ALA A 1 83 ? -10.335 -1.109 -9.811 1.00 83.31 83 ALA A CA 1
ATOM 640 C C . ALA A 1 83 ? -11.794 -0.898 -10.239 1.00 83.31 83 ALA A C 1
ATOM 642 O O . ALA A 1 83 ? -12.061 -0.518 -11.382 1.00 83.31 83 ALA A O 1
ATOM 643 N N . ASP A 1 84 ? -12.733 -1.119 -9.323 1.00 82.94 84 ASP A N 1
ATOM 644 C CA . ASP A 1 84 ? -14.117 -0.674 -9.484 1.00 82.94 84 ASP A CA 1
ATOM 645 C C . ASP A 1 84 ? -14.271 0.808 -9.112 1.00 82.94 84 ASP A C 1
ATOM 647 O O . ASP A 1 84 ? -13.348 1.442 -8.598 1.00 82.94 84 ASP A O 1
ATOM 651 N N . ALA A 1 85 ? -15.444 1.377 -9.403 1.00 83.88 85 ALA A N 1
ATOM 652 C CA . ALA A 1 85 ? -15.720 2.802 -9.212 1.00 83.88 85 ALA A CA 1
ATOM 653 C C . ALA A 1 85 ? -15.472 3.267 -7.768 1.00 83.88 85 ALA A C 1
ATOM 655 O O . ALA A 1 85 ? -14.929 4.346 -7.541 1.00 83.88 85 ALA A O 1
ATOM 656 N N . GLU A 1 86 ? -15.821 2.428 -6.794 1.00 82.31 86 GLU A N 1
ATOM 657 C CA . GLU A 1 86 ? -15.610 2.715 -5.380 1.00 82.31 86 GLU A CA 1
ATOM 658 C C . GLU A 1 86 ? -14.123 2.819 -5.026 1.00 82.31 86 GLU A C 1
ATOM 660 O O . GLU A 1 86 ? -13.716 3.776 -4.367 1.00 82.31 86 GLU A O 1
ATOM 665 N N . ARG A 1 87 ? -13.292 1.877 -5.490 1.00 81.69 87 ARG A N 1
ATOM 666 C CA . ARG A 1 87 ? -11.846 1.910 -5.229 1.00 81.69 87 ARG A CA 1
ATOM 667 C C . ARG A 1 87 ? -11.153 3.021 -6.009 1.00 81.69 87 ARG A C 1
ATOM 669 O O . ARG A 1 87 ? -10.259 3.662 -5.467 1.00 81.69 87 ARG A O 1
ATOM 676 N N . LEU A 1 88 ? -11.596 3.307 -7.234 1.00 82.75 88 LEU A N 1
ATOM 677 C CA . LEU A 1 88 ? -11.114 4.457 -8.006 1.00 82.75 88 LEU A CA 1
ATOM 678 C C . LEU A 1 88 ? -11.352 5.778 -7.270 1.00 82.75 88 LEU A C 1
ATOM 680 O O . LEU A 1 88 ? -10.479 6.639 -7.280 1.00 82.75 88 LEU A O 1
ATOM 684 N N . ALA A 1 89 ? -12.477 5.919 -6.564 1.00 83.88 89 ALA A N 1
ATOM 685 C CA . ALA A 1 89 ? -12.774 7.116 -5.777 1.00 83.88 89 ALA A CA 1
ATOM 686 C C . ALA A 1 89 ? -11.823 7.332 -4.582 1.00 83.88 89 ALA A C 1
ATOM 688 O O . ALA A 1 89 ? -11.880 8.384 -3.943 1.00 83.88 89 ALA A O 1
ATOM 689 N N . LEU A 1 90 ? -10.982 6.348 -4.251 1.00 80.56 90 LEU A N 1
ATOM 690 C CA . LEU A 1 90 ? -9.955 6.429 -3.208 1.00 80.56 90 LEU A CA 1
ATOM 691 C C . LEU A 1 90 ? -8.565 6.724 -3.775 1.00 80.56 90 LEU A C 1
ATOM 693 O O . LEU A 1 90 ? -7.624 6.922 -3.007 1.00 80.56 90 LEU A O 1
ATOM 697 N N . PHE A 1 91 ? -8.414 6.717 -5.100 1.00 80.50 91 PHE A N 1
ATOM 698 C CA . PHE A 1 91 ? -7.120 6.867 -5.746 1.00 80.50 91 PHE A CA 1
ATOM 699 C C . PHE A 1 91 ? -6.819 8.342 -5.991 1.00 80.50 91 PHE A C 1
ATOM 701 O O . PHE A 1 91 ? -7.568 9.010 -6.699 1.00 80.50 91 PHE A O 1
ATOM 708 N N . PRO A 1 92 ? -5.689 8.861 -5.487 1.00 68.69 92 PRO A N 1
ATOM 709 C CA . PRO A 1 92 ? -5.285 10.244 -5.726 1.00 68.69 92 PRO A CA 1
ATOM 710 C C . PRO A 1 92 ? -4.713 10.470 -7.146 1.00 68.69 92 PRO A C 1
ATOM 712 O O . PRO A 1 92 ? -3.901 11.366 -7.345 1.00 68.69 92 PRO A O 1
ATOM 715 N N . GLY A 1 93 ? -5.067 9.649 -8.142 1.00 74.44 93 GLY A N 1
ATOM 716 C CA . GLY A 1 93 ? -4.499 9.721 -9.491 1.00 74.44 93 GLY A CA 1
ATOM 717 C C . GLY A 1 93 ? -5.314 8.968 -10.542 1.00 74.44 93 GLY A C 1
ATOM 718 O O . GLY A 1 93 ? -6.330 8.350 -10.241 1.00 74.44 93 GLY A O 1
ATOM 719 N N . HIS A 1 94 ? -4.843 8.996 -11.790 1.00 82.38 94 HIS A N 1
ATOM 720 C CA . HIS A 1 94 ? -5.579 8.474 -12.948 1.00 82.38 94 HIS A CA 1
ATOM 721 C C . HIS A 1 94 ? -5.439 6.954 -13.170 1.00 82.38 94 HIS A C 1
ATOM 723 O O . HIS A 1 94 ? -5.985 6.407 -14.127 1.00 82.38 94 HIS A O 1
ATOM 729 N N . GLN A 1 95 ? -4.707 6.227 -12.316 1.00 86.75 95 GLN A N 1
ATOM 730 C CA . GLN A 1 95 ? -4.460 4.805 -12.570 1.00 86.75 95 GLN A CA 1
ATOM 731 C C . GLN A 1 95 ? -5.723 3.959 -12.384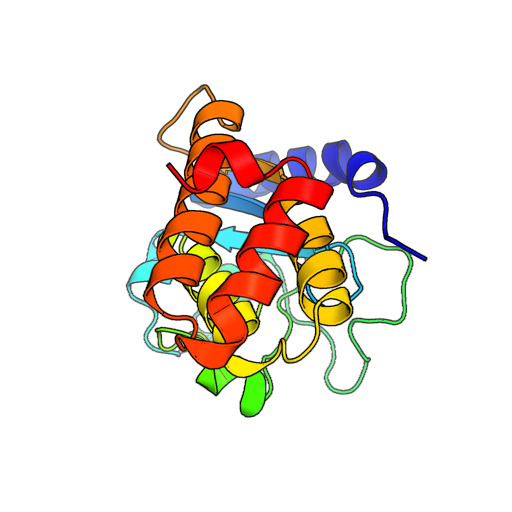 1.00 86.75 95 GLN A C 1
ATOM 733 O O . GLN A 1 95 ? -6.380 4.004 -11.347 1.00 86.75 95 GLN A O 1
ATOM 738 N N . ARG A 1 96 ? -5.985 3.085 -13.360 1.00 85.31 96 ARG A N 1
ATOM 739 C CA . ARG A 1 96 ? -7.178 2.222 -13.404 1.00 85.31 96 ARG A CA 1
ATOM 740 C C . ARG A 1 96 ? -7.047 0.899 -12.642 1.00 85.31 96 ARG A C 1
ATOM 742 O O . ARG A 1 96 ? -8.032 0.180 -12.483 1.00 85.31 96 ARG A O 1
ATOM 749 N N . PHE A 1 97 ? -5.839 0.566 -12.193 1.00 88.19 97 PHE A N 1
ATOM 750 C CA . PHE A 1 97 ? -5.525 -0.701 -11.534 1.00 88.19 97 PHE A CA 1
ATOM 751 C C . PHE A 1 97 ? -5.188 -0.498 -10.058 1.00 88.19 97 PHE A C 1
ATOM 753 O O . PHE A 1 97 ? -4.589 0.512 -9.673 1.00 88.19 97 PHE A O 1
ATOM 760 N N . LEU A 1 98 ? -5.557 -1.477 -9.234 1.00 86.81 98 LEU A N 1
ATOM 761 C CA . LEU A 1 98 ? -5.366 -1.465 -7.784 1.00 86.81 98 LEU A CA 1
ATOM 762 C C . LEU A 1 98 ? -3.889 -1.479 -7.393 1.00 86.81 98 LEU A C 1
ATOM 764 O O . LEU A 1 98 ? -3.492 -0.866 -6.408 1.00 86.81 98 LEU A O 1
ATOM 768 N N . ASN A 1 99 ? -3.080 -2.153 -8.200 1.00 89.44 99 ASN A N 1
ATOM 769 C CA . ASN A 1 99 ? -1.700 -2.480 -7.903 1.00 89.44 99 ASN A CA 1
ATOM 770 C C . ASN A 1 99 ? -0.682 -1.773 -8.819 1.00 89.44 99 ASN A C 1
ATOM 772 O O . ASN A 1 99 ? 0.464 -2.192 -8.920 1.00 89.44 99 ASN A O 1
ATOM 776 N N . CYS A 1 100 ? -1.084 -0.665 -9.447 1.00 90.50 100 CYS A N 1
ATOM 777 C CA . CYS A 1 100 ? -0.190 0.291 -10.106 1.00 90.50 100 CYS A CA 1
ATOM 778 C C . CYS A 1 100 ? -0.280 1.629 -9.361 1.00 90.50 100 CYS A C 1
ATOM 780 O O . CYS A 1 100 ? -1.276 2.349 -9.512 1.00 90.50 100 CYS A O 1
ATOM 782 N N . LYS A 1 101 ? 0.704 1.917 -8.500 1.00 91.38 101 LYS A N 1
ATOM 783 C CA . LYS A 1 101 ? 0.715 3.088 -7.605 1.00 91.38 101 LYS A CA 1
ATOM 784 C C . LYS A 1 101 ? 2.142 3.540 -7.320 1.00 91.38 101 LYS A C 1
ATOM 786 O O . LYS A 1 101 ? 3.035 2.714 -7.156 1.00 91.38 101 LYS A O 1
ATOM 791 N N . THR A 1 102 ? 2.359 4.850 -7.219 1.00 92.31 102 THR A N 1
ATOM 792 C CA . THR A 1 102 ? 3.569 5.347 -6.561 1.00 92.31 102 THR A CA 1
ATOM 793 C C . THR A 1 102 ? 3.490 5.066 -5.069 1.00 92.31 102 THR A C 1
ATOM 795 O O . THR A 1 102 ? 2.403 4.920 -4.510 1.00 92.31 102 THR A O 1
ATOM 798 N N . TRP A 1 103 ? 4.639 5.007 -4.405 1.00 92.81 103 TRP A N 1
ATOM 799 C CA . TRP A 1 103 ? 4.716 4.794 -2.969 1.00 92.81 103 TRP A CA 1
ATOM 800 C C . TRP A 1 103 ? 3.849 5.793 -2.180 1.00 92.81 103 TRP A C 1
ATOM 802 O O . TRP A 1 103 ? 2.994 5.335 -1.424 1.00 92.81 103 TRP A O 1
ATOM 812 N N . PRO A 1 104 ? 3.921 7.123 -2.410 1.00 92.31 104 PRO A N 1
ATOM 813 C CA . PRO A 1 104 ? 3.007 8.064 -1.758 1.00 92.31 104 PRO A CA 1
ATOM 814 C C . PRO A 1 104 ? 1.526 7.791 -2.048 1.00 92.31 104 PRO A C 1
ATOM 816 O O . PRO A 1 104 ? 0.699 7.863 -1.142 1.00 92.31 104 PRO A O 1
ATOM 819 N N . GLN A 1 105 ? 1.176 7.435 -3.290 1.00 92.81 105 GLN A N 1
ATOM 820 C CA . GLN A 1 105 ? -0.213 7.127 -3.641 1.00 92.81 105 GLN A CA 1
ATOM 821 C C . GLN A 1 105 ? -0.712 5.875 -2.919 1.00 92.81 105 GLN A C 1
ATOM 823 O O . GLN A 1 105 ? -1.845 5.870 -2.451 1.00 92.81 105 GLN A O 1
ATOM 828 N N . TYR A 1 106 ? 0.116 4.835 -2.801 1.00 94.12 106 TYR A N 1
ATOM 829 C CA . TYR A 1 106 ? -0.208 3.622 -2.053 1.00 94.12 106 TYR A CA 1
ATOM 830 C C . TYR A 1 106 ? -0.530 3.935 -0.585 1.00 94.12 106 TYR A C 1
ATOM 832 O O . TYR A 1 106 ? -1.588 3.542 -0.091 1.00 94.12 106 TYR A O 1
ATOM 840 N N . LEU A 1 107 ? 0.333 4.705 0.088 1.00 94.25 107 LEU A N 1
ATOM 841 C CA . LEU A 1 107 ? 0.114 5.107 1.482 1.00 94.25 107 LEU A CA 1
ATOM 842 C C . LEU A 1 107 ? -1.156 5.968 1.636 1.00 94.25 107 LEU A C 1
ATOM 844 O O . LEU A 1 107 ? -1.935 5.782 2.576 1.00 94.25 107 LEU A O 1
ATOM 848 N N . GLY A 1 108 ? -1.391 6.878 0.686 1.00 93.38 108 GLY A N 1
ATOM 849 C CA . GLY A 1 108 ? -2.588 7.717 0.641 1.00 93.38 108 GLY A CA 1
ATOM 850 C C . GLY A 1 108 ? -3.876 6.914 0.441 1.00 93.38 108 GLY A C 1
ATOM 851 O O . GLY A 1 108 ? -4.860 7.170 1.130 1.00 93.38 108 GLY A O 1
ATOM 852 N N . CYS A 1 109 ? -3.862 5.899 -0.431 1.00 92.19 109 CYS A N 1
ATOM 853 C CA . CYS A 1 109 ? -5.009 5.013 -0.658 1.00 92.19 109 CYS A CA 1
ATOM 854 C C . CYS A 1 109 ? -5.407 4.268 0.625 1.00 92.19 109 CYS A C 1
ATOM 856 O O . CYS A 1 109 ? -6.591 4.208 0.951 1.00 92.19 109 CYS A O 1
ATOM 858 N N . TYR A 1 110 ? -4.427 3.746 1.370 1.00 92.94 110 TYR A N 1
ATOM 859 C CA . TYR A 1 110 ? -4.672 3.084 2.656 1.00 92.94 110 TYR A CA 1
ATOM 860 C C . TYR A 1 110 ? -5.288 4.035 3.685 1.00 92.94 110 TYR A C 1
ATOM 862 O O . TYR A 1 110 ? -6.286 3.708 4.324 1.00 92.94 110 TYR A O 1
ATOM 870 N N . SER A 1 111 ? -4.727 5.239 3.808 1.00 94.88 111 SER A N 1
ATOM 871 C CA . SER A 1 111 ? -5.221 6.240 4.760 1.00 94.88 111 SER A CA 1
ATOM 872 C C . SER A 1 111 ? -6.645 6.691 4.410 1.00 94.88 111 SER A C 1
ATOM 874 O O . SER A 1 111 ? -7.513 6.772 5.278 1.00 94.88 111 SER A O 1
ATOM 876 N N . ALA A 1 112 ? -6.929 6.910 3.122 1.00 93.50 112 ALA A N 1
ATOM 877 C CA . ALA A 1 112 ? -8.266 7.248 2.642 1.00 93.50 112 ALA A CA 1
ATOM 878 C C . ALA A 1 112 ? -9.281 6.117 2.882 1.00 93.50 112 ALA A C 1
ATOM 880 O O . ALA A 1 112 ? -10.439 6.393 3.202 1.00 93.50 112 ALA A O 1
ATOM 881 N N . TRP A 1 113 ? -8.861 4.853 2.758 1.00 92.50 113 TRP A N 1
ATOM 882 C CA . TRP A 1 113 ? -9.700 3.697 3.080 1.00 92.50 113 TRP A CA 1
ATOM 883 C C . TRP A 1 113 ? -10.059 3.661 4.565 1.00 92.50 113 TRP A C 1
ATOM 885 O O . TRP A 1 113 ? -11.244 3.622 4.893 1.00 92.50 113 TRP A O 1
ATOM 895 N N . LEU A 1 114 ? -9.065 3.781 5.454 1.00 94.12 114 LEU A N 1
ATOM 896 C CA . LEU A 1 114 ? -9.280 3.871 6.904 1.00 94.12 114 LEU A CA 1
ATOM 897 C C . LEU A 1 114 ? -10.276 4.990 7.243 1.00 94.12 114 LEU A C 1
ATOM 899 O O . LEU A 1 114 ? -11.238 4.779 7.978 1.00 94.12 114 LEU A O 1
ATOM 903 N N . ALA A 1 115 ? -10.114 6.165 6.636 1.00 94.38 115 ALA A N 1
ATOM 904 C CA . ALA A 1 115 ? -10.986 7.306 6.885 1.00 94.38 115 ALA A CA 1
ATOM 905 C C . ALA A 1 115 ? -12.422 7.117 6.384 1.00 94.38 115 ALA A C 1
ATOM 907 O O . ALA A 1 115 ? -13.363 7.547 7.055 1.00 94.38 115 ALA A O 1
ATOM 908 N N . ARG A 1 116 ? -12.620 6.490 5.220 1.00 92.31 116 ARG A N 1
ATOM 909 C CA . ARG A 1 116 ? -13.939 6.413 4.568 1.00 92.31 116 ARG A CA 1
ATOM 910 C C . ARG A 1 116 ? -14.711 5.139 4.890 1.00 92.31 116 ARG A C 1
ATOM 912 O O . ARG A 1 116 ? -15.938 5.170 4.848 1.00 92.31 116 ARG A O 1
ATOM 919 N N . LYS A 1 117 ? -14.025 4.030 5.171 1.00 91.69 117 LYS A N 1
ATOM 920 C CA . LYS A 1 117 ? -14.641 2.699 5.289 1.00 91.69 117 LYS A CA 1
ATOM 921 C C . LYS A 1 117 ? -14.686 2.153 6.706 1.00 91.69 117 LYS A C 1
ATOM 923 O O . LYS A 1 117 ? -15.663 1.490 7.026 1.00 91.69 117 LYS A O 1
ATOM 928 N N . CYS A 1 118 ? -13.722 2.484 7.560 1.00 94.44 118 CYS A N 1
ATOM 929 C CA . CYS A 1 118 ? -13.739 2.013 8.943 1.00 94.44 118 CYS A CA 1
ATOM 930 C C . CYS A 1 118 ? -14.690 2.857 9.798 1.00 94.44 118 CYS A C 1
ATOM 932 O O . CYS A 1 118 ? -14.552 4.082 9.889 1.00 94.44 118 CYS A O 1
ATOM 934 N N . GLN A 1 119 ? -15.659 2.205 10.429 1.00 95.56 119 GLN A N 1
ATOM 935 C CA . GLN A 1 119 ? -16.642 2.831 11.314 1.00 95.56 119 GLN A CA 1
ATOM 936 C C . GLN A 1 119 ? -16.483 2.354 12.754 1.00 95.56 119 GLN A C 1
ATOM 938 O O . GLN A 1 119 ? -16.700 3.123 13.689 1.00 95.56 119 GLN A O 1
ATOM 943 N N . THR A 1 120 ? -16.080 1.100 12.934 1.00 96.25 120 THR A N 1
ATOM 944 C CA . THR A 1 120 ? -15.935 0.471 14.242 1.00 96.25 120 THR A CA 1
ATOM 945 C C . THR A 1 120 ? -14.471 0.275 14.620 1.00 96.25 120 THR A C 1
ATOM 947 O O . THR A 1 120 ? -13.564 0.322 13.791 1.00 96.25 120 THR A O 1
ATOM 950 N N . ASN A 1 121 ? -14.235 0.021 15.907 1.00 94.69 121 ASN A N 1
ATOM 951 C CA . ASN A 1 121 ? -12.914 -0.358 16.400 1.00 94.69 121 ASN A CA 1
ATOM 952 C C . ASN A 1 121 ? -12.397 -1.649 15.741 1.00 94.69 121 ASN A C 1
ATOM 954 O O . ASN A 1 121 ? -11.204 -1.757 15.489 1.00 94.69 121 ASN A O 1
ATOM 958 N N . THR A 1 122 ? -13.288 -2.601 15.453 1.00 95.44 122 THR A N 1
ATOM 959 C CA . THR A 1 122 ? -12.944 -3.854 14.771 1.00 95.44 122 THR A CA 1
ATOM 960 C C . THR A 1 122 ? -12.514 -3.592 13.333 1.00 95.44 122 THR A C 1
ATOM 962 O O . THR A 1 122 ? -11.466 -4.089 12.936 1.00 95.44 122 THR A O 1
ATOM 965 N N . ASP A 1 123 ? -13.231 -2.735 12.597 1.00 95.75 123 ASP A N 1
ATOM 966 C CA . ASP A 1 123 ? -12.855 -2.367 11.223 1.00 95.75 123 ASP A CA 1
ATOM 967 C C . ASP A 1 123 ? -11.433 -1.783 11.191 1.00 95.75 123 ASP A C 1
ATOM 969 O O . ASP A 1 123 ? -10.604 -2.154 10.360 1.00 95.75 123 ASP A O 1
ATOM 973 N N . PHE A 1 124 ? -11.130 -0.890 12.142 1.00 96.88 124 PHE A N 1
ATOM 974 C CA . PHE A 1 124 ? -9.796 -0.314 12.266 1.00 96.88 124 PHE A CA 1
ATOM 975 C C . PHE A 1 124 ? -8.740 -1.365 12.615 1.00 96.88 124 PHE A C 1
ATOM 977 O O . PHE A 1 124 ? -7.675 -1.355 12.007 1.00 96.88 124 PHE A O 1
ATOM 984 N N . GLU A 1 125 ? -8.994 -2.260 13.572 1.00 95.88 125 GLU A N 1
ATOM 985 C CA . GLU A 1 125 ? -8.046 -3.320 13.946 1.00 95.88 125 GLU A CA 1
ATOM 986 C C . GLU A 1 125 ? -7.729 -4.247 12.762 1.00 95.88 125 GLU A C 1
ATOM 988 O O . GLU A 1 125 ? -6.559 -4.562 12.526 1.00 95.88 125 GLU A O 1
ATOM 993 N N . GLU A 1 126 ? -8.745 -4.633 11.986 1.00 93.19 126 GLU A N 1
ATOM 994 C CA . GLU A 1 126 ? -8.591 -5.475 10.797 1.00 93.19 126 GLU A CA 1
ATOM 995 C C . GLU A 1 126 ? -7.730 -4.798 9.725 1.00 93.19 126 GLU A C 1
ATOM 997 O O . GLU A 1 126 ? -6.749 -5.384 9.262 1.00 93.19 126 GLU A O 1
ATOM 1002 N N . GLU A 1 127 ? -8.023 -3.546 9.373 1.00 93.94 127 GLU A N 1
ATOM 1003 C CA . GLU A 1 127 ? -7.254 -2.811 8.361 1.00 93.94 127 GLU A CA 1
ATOM 1004 C C . GLU A 1 127 ? -5.836 -2.468 8.846 1.00 93.94 127 GLU A C 1
ATOM 1006 O O . GLU A 1 127 ? -4.856 -2.584 8.103 1.00 93.94 127 GLU A O 1
ATOM 1011 N N . LEU A 1 128 ? -5.676 -2.111 10.122 1.00 95.81 128 LEU A N 1
ATOM 1012 C CA . LEU A 1 128 ? -4.367 -1.851 10.722 1.00 95.81 128 LEU A CA 1
ATOM 1013 C C . LEU A 1 128 ? -3.500 -3.114 10.802 1.00 95.81 128 LEU A C 1
ATOM 1015 O O . LEU A 1 128 ? -2.270 -3.017 10.741 1.00 95.81 128 LEU A O 1
ATOM 1019 N N . ALA A 1 129 ? -4.100 -4.306 10.868 1.00 93.44 129 ALA A N 1
ATOM 1020 C CA . ALA A 1 129 ? -3.362 -5.558 10.722 1.00 93.44 129 ALA A CA 1
ATOM 1021 C C . ALA A 1 129 ? -2.708 -5.672 9.338 1.00 93.44 129 ALA A C 1
ATOM 1023 O O . ALA A 1 129 ? -1.560 -6.120 9.241 1.00 93.44 129 ALA A O 1
ATOM 1024 N N . LEU A 1 130 ? -3.391 -5.208 8.287 1.00 93.12 130 LEU A N 1
ATOM 1025 C CA . LEU A 1 130 ? -2.859 -5.180 6.924 1.00 93.12 130 LEU A CA 1
ATOM 1026 C C . LEU A 1 130 ? -1.714 -4.166 6.813 1.00 93.12 130 LEU A C 1
ATOM 1028 O O . LEU A 1 130 ? -0.632 -4.523 6.338 1.00 93.12 130 LEU A O 1
ATOM 1032 N N . VAL A 1 131 ? -1.889 -2.960 7.377 1.00 94.44 131 VAL A N 1
ATOM 1033 C CA . VAL A 1 131 ? -0.834 -1.927 7.478 1.00 94.44 131 VAL A CA 1
ATOM 1034 C C . VAL A 1 131 ? 0.409 -2.463 8.194 1.00 94.44 131 VAL A C 1
ATOM 1036 O O . VAL A 1 131 ? 1.544 -2.223 7.778 1.00 94.44 131 VAL A O 1
ATOM 1039 N N . ARG A 1 132 ? 0.225 -3.232 9.269 1.00 92.81 132 ARG A N 1
ATOM 1040 C CA . ARG A 1 132 ? 1.340 -3.876 9.970 1.00 92.81 132 ARG A CA 1
ATOM 1041 C C . ARG A 1 132 ? 2.039 -4.911 9.088 1.00 92.81 132 ARG A C 1
ATOM 1043 O O . ARG A 1 132 ? 3.261 -5.013 9.142 1.00 92.81 132 ARG A O 1
ATOM 1050 N N . SER A 1 133 ? 1.281 -5.669 8.299 1.00 92.06 133 SER A N 1
ATOM 1051 C CA . SER A 1 133 ? 1.791 -6.838 7.578 1.00 92.06 133 SER A CA 1
ATOM 1052 C C . SER A 1 133 ? 2.454 -6.556 6.231 1.00 92.06 133 SER A C 1
ATOM 1054 O O . SER A 1 133 ? 3.314 -7.352 5.853 1.00 92.06 133 SER A O 1
ATOM 1056 N N . PHE A 1 134 ? 2.104 -5.472 5.517 1.00 95.19 134 PHE A N 1
ATOM 1057 C CA . PHE A 1 134 ? 2.673 -5.226 4.183 1.00 95.19 134 PHE A CA 1
ATOM 1058 C C . PHE A 1 134 ? 4.203 -5.187 4.232 1.00 95.19 134 PHE A C 1
ATOM 1060 O O . PHE A 1 134 ? 4.796 -4.792 5.239 1.00 95.19 134 PHE A O 1
ATOM 1067 N N . ARG A 1 135 ? 4.845 -5.565 3.128 1.00 95.19 135 ARG A N 1
ATOM 1068 C CA . ARG A 1 135 ? 6.300 -5.590 2.990 1.00 95.19 135 ARG A CA 1
ATOM 1069 C C . ARG A 1 135 ? 6.745 -4.767 1.798 1.00 95.19 135 ARG A C 1
ATOM 1071 O O . ARG A 1 135 ? 6.204 -4.913 0.705 1.00 95.19 135 ARG A O 1
ATOM 1078 N N . LEU A 1 136 ? 7.752 -3.927 1.990 1.00 95.25 136 LEU A N 1
ATOM 1079 C CA . LEU A 1 136 ? 8.439 -3.258 0.894 1.00 95.25 136 LEU A CA 1
ATOM 1080 C C . LEU A 1 136 ? 9.567 -4.170 0.414 1.00 95.25 136 LEU A C 1
ATOM 1082 O O . LEU A 1 136 ? 10.619 -4.269 1.040 1.00 95.25 136 LEU A O 1
ATOM 1086 N N . ILE A 1 137 ? 9.322 -4.855 -0.697 1.00 95.44 137 ILE A N 1
ATOM 1087 C CA . ILE A 1 137 ? 10.224 -5.870 -1.247 1.00 95.44 137 ILE A CA 1
ATOM 1088 C C . ILE A 1 137 ? 11.409 -5.220 -1.956 1.00 95.44 137 ILE A C 1
ATOM 1090 O O . ILE A 1 137 ? 12.537 -5.697 -1.860 1.00 95.44 137 ILE A O 1
ATOM 1094 N N . PHE A 1 138 ? 11.158 -4.121 -2.664 1.00 93.88 138 PHE A N 1
ATOM 1095 C CA . PHE A 1 138 ? 12.176 -3.409 -3.426 1.00 93.88 138 PHE A CA 1
ATOM 1096 C C . PHE A 1 138 ? 11.910 -1.905 -3.425 1.00 93.88 138 PHE A C 1
ATOM 1098 O O . PHE A 1 138 ? 10.758 -1.478 -3.518 1.00 93.88 138 PHE A O 1
ATOM 1105 N N . TYR A 1 139 ? 12.982 -1.109 -3.359 1.00 92.69 139 TYR A N 1
ATOM 1106 C CA . TYR A 1 139 ? 12.942 0.343 -3.516 1.00 92.69 139 TYR A CA 1
ATOM 1107 C C . TYR A 1 139 ? 14.269 0.847 -4.101 1.00 92.69 139 TYR A C 1
ATOM 1109 O O . TYR A 1 139 ? 15.305 0.786 -3.446 1.00 92.69 139 TYR A O 1
ATOM 1117 N N . GLN A 1 140 ? 14.247 1.354 -5.333 1.00 87.81 140 GLN A N 1
ATOM 1118 C CA . GLN A 1 140 ? 15.448 1.655 -6.123 1.00 87.81 140 GLN A CA 1
ATOM 1119 C C . GLN A 1 140 ? 16.393 2.665 -5.454 1.00 87.81 140 GLN A C 1
ATOM 1121 O O . GLN A 1 140 ? 17.606 2.562 -5.603 1.00 87.81 140 GLN A O 1
ATOM 1126 N N . ALA A 1 141 ? 15.851 3.636 -4.717 1.00 76.62 141 ALA A N 1
ATOM 1127 C CA . ALA A 1 141 ? 1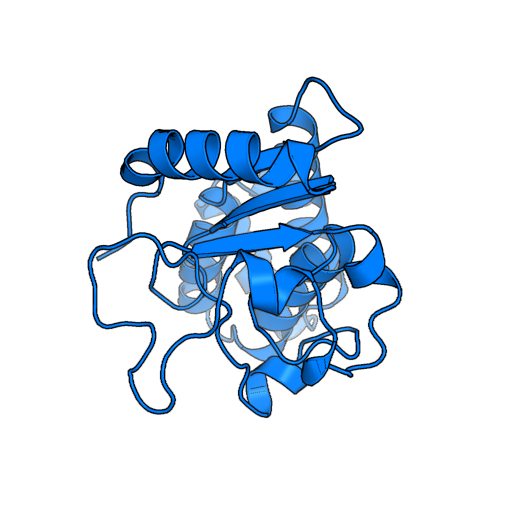6.631 4.724 -4.130 1.00 76.62 141 ALA A CA 1
ATOM 1128 C C . ALA A 1 141 ? 17.182 4.418 -2.723 1.00 76.62 141 ALA A C 1
ATOM 1130 O O . ALA A 1 141 ? 17.696 5.326 -2.072 1.00 76.62 141 ALA A O 1
ATOM 1131 N N . ASN A 1 142 ? 17.033 3.193 -2.196 1.00 71.12 142 ASN A N 1
ATOM 1132 C CA . ASN A 1 142 ? 17.440 2.910 -0.820 1.00 71.12 142 ASN A CA 1
ATOM 1133 C C . ASN A 1 142 ? 17.898 1.461 -0.596 1.00 71.12 142 ASN A C 1
ATOM 1135 O O . ASN A 1 142 ? 17.177 0.517 -0.901 1.00 71.12 142 ASN A O 1
ATOM 1139 N N . PHE A 1 143 ? 19.065 1.297 0.032 1.00 66.44 143 PHE A N 1
ATOM 1140 C CA . PHE A 1 143 ? 19.617 -0.011 0.405 1.00 66.44 143 PHE A CA 1
ATOM 1141 C C . PHE A 1 143 ? 18.979 -0.607 1.670 1.00 66.44 143 PHE A C 1
ATOM 1143 O O . PHE A 1 143 ? 19.248 -1.758 1.999 1.00 66.44 143 PHE A O 1
ATOM 1150 N N . LEU A 1 144 ? 18.121 0.147 2.375 1.00 82.50 144 LEU A N 1
ATOM 1151 C CA . LEU A 1 144 ? 17.424 -0.301 3.587 1.00 82.50 144 LEU A CA 1
ATOM 1152 C C . LEU A 1 144 ? 15.891 -0.210 3.435 1.00 82.50 144 LEU A C 1
ATOM 1154 O O . LEU A 1 144 ? 15.265 0.666 4.048 1.00 82.50 144 LEU A O 1
ATOM 1158 N N . PRO A 1 145 ? 15.257 -1.110 2.654 1.00 81.44 145 PRO A N 1
ATOM 1159 C CA . PRO A 1 145 ? 13.805 -1.135 2.459 1.00 81.44 145 PRO A CA 1
ATOM 1160 C C . PRO A 1 145 ? 13.003 -1.115 3.766 1.00 81.44 145 PRO A C 1
ATOM 1162 O O . PRO A 1 145 ? 11.983 -0.440 3.845 1.00 81.44 145 PRO A O 1
ATOM 1165 N N . GLN A 1 146 ? 13.499 -1.746 4.833 1.00 87.56 146 GLN A N 1
ATOM 1166 C CA . GLN A 1 146 ? 12.824 -1.825 6.133 1.00 87.56 146 GLN A CA 1
ATOM 1167 C C . GLN A 1 146 ? 12.662 -0.453 6.808 1.00 87.56 146 GLN A C 1
ATOM 1169 O O . GLN A 1 146 ? 11.677 -0.219 7.517 1.00 87.56 146 GLN A O 1
ATOM 1174 N N . ARG A 1 147 ? 13.599 0.485 6.586 1.00 90.38 147 ARG A N 1
ATOM 1175 C CA . ARG A 1 147 ? 13.482 1.855 7.118 1.00 90.38 147 ARG A CA 1
ATOM 1176 C C . ARG A 1 147 ? 12.384 2.624 6.392 1.00 90.38 147 ARG A C 1
ATOM 1178 O O . ARG A 1 147 ? 11.575 3.274 7.049 1.00 90.38 147 ARG A O 1
ATOM 1185 N N . ILE A 1 148 ? 12.324 2.506 5.065 1.00 92.81 148 ILE A N 1
ATOM 1186 C CA . ILE A 1 148 ? 11.256 3.106 4.252 1.00 92.81 148 ILE A CA 1
ATOM 1187 C C . ILE A 1 148 ? 9.905 2.471 4.582 1.00 92.81 148 ILE A C 1
ATOM 1189 O O . ILE A 1 148 ? 8.924 3.183 4.753 1.00 92.81 148 ILE A O 1
ATOM 1193 N N . GLU A 1 149 ? 9.858 1.153 4.753 1.00 94.69 149 GLU A N 1
ATOM 1194 C CA . GLU A 1 149 ? 8.663 0.415 5.156 1.00 94.69 149 GLU A CA 1
ATOM 1195 C C . GLU A 1 149 ? 8.127 0.904 6.511 1.00 94.69 149 GLU A C 1
ATOM 1197 O O . GLU A 1 149 ? 6.944 1.215 6.649 1.00 94.69 149 GLU A O 1
ATOM 1202 N N . THR A 1 150 ? 9.010 1.050 7.506 1.00 95.06 150 THR A N 1
ATOM 1203 C CA . THR A 1 150 ? 8.664 1.586 8.833 1.00 95.06 150 THR A CA 1
ATOM 1204 C C . THR A 1 150 ? 8.172 3.029 8.748 1.00 95.06 150 THR A C 1
ATOM 1206 O O . THR A 1 150 ? 7.151 3.361 9.350 1.00 95.06 150 THR A O 1
ATOM 1209 N N . ALA A 1 151 ? 8.851 3.875 7.969 1.00 94.69 151 ALA A N 1
ATOM 1210 C CA . ALA A 1 151 ? 8.422 5.250 7.730 1.00 94.69 151 ALA A CA 1
ATOM 1211 C C . ALA A 1 151 ? 7.067 5.315 7.003 1.00 94.69 151 ALA A C 1
ATOM 1213 O O . ALA A 1 151 ? 6.242 6.163 7.328 1.00 94.69 151 ALA A O 1
ATOM 1214 N N . GLY A 1 152 ? 6.801 4.394 6.072 1.00 96.06 152 GLY A N 1
ATOM 1215 C CA . GLY A 1 152 ? 5.516 4.269 5.385 1.00 96.06 152 GLY A CA 1
ATOM 1216 C C . GLY A 1 152 ? 4.377 3.926 6.332 1.00 96.06 152 GLY A C 1
ATOM 1217 O O . GLY A 1 152 ? 3.330 4.566 6.283 1.00 96.06 152 GLY A O 1
ATOM 1218 N N . ARG A 1 153 ? 4.593 2.977 7.252 1.00 96.94 153 ARG A N 1
ATOM 1219 C CA . ARG A 1 153 ? 3.614 2.679 8.310 1.00 96.94 153 ARG A CA 1
ATOM 1220 C C . ARG A 1 153 ? 3.348 3.907 9.171 1.00 96.94 153 ARG A C 1
ATOM 1222 O O . ARG A 1 153 ? 2.192 4.257 9.367 1.00 96.94 153 ARG A O 1
ATOM 1229 N N . ALA A 1 154 ? 4.399 4.592 9.622 1.00 97.19 154 ALA A N 1
ATOM 1230 C CA . ALA A 1 154 ? 4.248 5.815 10.406 1.00 97.19 154 ALA A CA 1
ATOM 1231 C C . ALA A 1 154 ? 3.461 6.895 9.646 1.00 97.19 154 ALA A C 1
ATOM 1233 O O . ALA A 1 154 ? 2.585 7.540 10.216 1.00 97.19 154 ALA A O 1
ATOM 1234 N N . HIS A 1 155 ? 3.731 7.052 8.349 1.00 96.81 155 HIS A N 1
ATOM 1235 C CA . HIS A 1 155 ? 3.015 7.986 7.489 1.00 96.81 155 HIS A CA 1
ATOM 1236 C C . HIS A 1 155 ? 1.527 7.639 7.372 1.00 96.81 155 HIS A C 1
ATOM 1238 O O . HIS A 1 155 ? 0.706 8.531 7.552 1.00 96.81 155 HIS A O 1
ATOM 1244 N N . ILE A 1 156 ? 1.171 6.366 7.142 1.00 97.06 156 ILE A N 1
ATOM 1245 C CA . ILE A 1 156 ? -0.237 5.931 7.113 1.00 97.06 156 ILE A CA 1
ATOM 1246 C C . ILE A 1 156 ? -0.926 6.280 8.431 1.00 97.06 156 ILE A C 1
ATOM 1248 O O . ILE A 1 156 ? -2.015 6.846 8.409 1.00 97.06 156 ILE A O 1
ATOM 1252 N N . ILE A 1 157 ? -0.297 5.979 9.572 1.00 97.75 157 ILE A N 1
ATOM 1253 C CA . ILE A 1 157 ? -0.899 6.238 10.885 1.00 97.75 157 ILE A CA 1
ATOM 1254 C C . ILE A 1 157 ? -1.138 7.733 11.105 1.00 97.75 157 ILE A C 1
ATOM 1256 O O . ILE A 1 157 ? -2.258 8.130 11.419 1.00 97.75 157 ILE A O 1
ATOM 1260 N N . ARG A 1 158 ? -0.119 8.566 10.878 1.00 96.62 158 ARG A N 1
ATOM 1261 C CA . ARG A 1 158 ? -0.211 10.019 11.080 1.00 96.62 158 ARG A CA 1
ATOM 1262 C C . ARG A 1 158 ? -1.196 10.675 10.123 1.00 96.62 158 ARG A C 1
ATOM 1264 O O . ARG A 1 158 ? -2.010 11.488 10.549 1.00 96.62 158 ARG A O 1
ATOM 1271 N N . LEU A 1 159 ? -1.154 10.302 8.843 1.00 96.25 159 LEU A N 1
ATOM 1272 C CA . LEU A 1 159 ? -2.088 10.829 7.854 1.00 96.25 159 LEU A CA 1
ATOM 1273 C C . LEU A 1 159 ? -3.522 10.426 8.207 1.00 96.25 159 LEU A C 1
ATOM 1275 O O . LEU A 1 159 ? -4.402 11.280 8.223 1.00 96.25 159 LEU A O 1
ATOM 1279 N N . SER A 1 160 ? -3.748 9.158 8.562 1.00 96.88 160 SER A N 1
ATOM 1280 C CA . SER A 1 160 ? -5.066 8.662 8.979 1.00 96.88 160 SER A CA 1
ATOM 1281 C C . SER A 1 160 ? -5.590 9.406 10.206 1.00 96.88 160 SER A C 1
ATOM 1283 O O . SER A 1 160 ? -6.736 9.839 10.201 1.00 96.88 160 SER A O 1
ATOM 1285 N N . 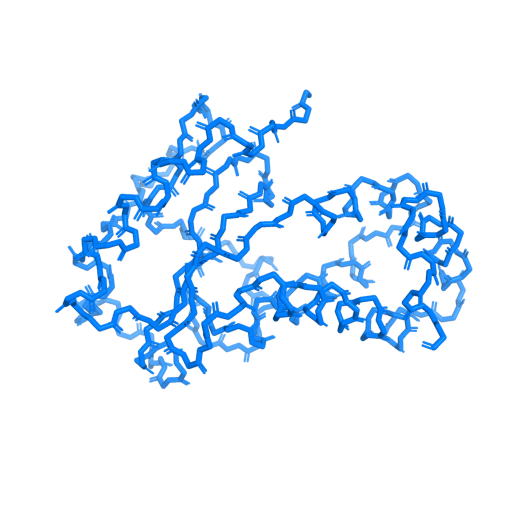GLN A 1 161 ? -4.754 9.638 11.222 1.00 95.50 161 GLN A N 1
ATOM 1286 C CA . GLN A 1 161 ? -5.138 10.407 12.410 1.00 95.50 161 GLN A CA 1
ATOM 1287 C C . GLN A 1 161 ? -5.626 11.822 12.055 1.00 95.50 161 GLN A C 1
ATOM 1289 O O . GLN A 1 161 ? -6.593 12.308 12.642 1.00 95.50 161 GLN A O 1
ATOM 1294 N N . GLN A 1 162 ? -4.985 12.468 11.075 1.00 95.06 162 GLN A N 1
ATOM 1295 C CA . GLN A 1 162 ? -5.341 13.814 10.618 1.00 95.06 162 GLN A CA 1
ATOM 1296 C C . GLN A 1 162 ? -6.665 13.847 9.846 1.00 95.06 162 GLN A C 1
ATOM 1298 O O . GLN A 1 162 ? -7.462 14.758 10.061 1.00 95.06 162 GLN A O 1
ATOM 1303 N N . ILE A 1 163 ? -6.902 12.872 8.963 1.00 95.38 163 ILE A N 1
ATOM 1304 C CA . ILE A 1 163 ? -8.054 12.880 8.042 1.00 95.38 163 ILE A CA 1
ATOM 1305 C C . ILE A 1 163 ? -9.276 12.114 8.566 1.00 95.38 163 ILE A C 1
ATOM 1307 O O . ILE A 1 163 ? -10.365 12.247 8.013 1.00 95.38 163 ILE A O 1
ATOM 1311 N N . ILE A 1 164 ? -9.123 11.282 9.601 1.00 96.38 164 ILE A N 1
ATOM 1312 C CA . ILE A 1 164 ? -10.257 10.646 10.275 1.00 96.38 164 ILE A CA 1
ATOM 1313 C C . ILE A 1 164 ? -10.999 11.704 11.092 1.00 96.38 164 ILE A C 1
ATOM 1315 O O . ILE A 1 164 ? -10.415 12.418 11.917 1.00 96.38 164 ILE A O 1
ATOM 1319 N N . GLU A 1 165 ? -12.312 11.749 10.876 1.00 94.44 165 GLU A N 1
ATOM 1320 C CA . GLU A 1 165 ? -13.220 12.672 11.550 1.00 94.44 165 GLU A CA 1
ATOM 1321 C C . GLU A 1 165 ? -13.138 12.553 13.084 1.00 94.44 165 GLU A C 1
ATOM 1323 O O . GLU A 1 165 ? -13.093 11.428 13.605 1.00 94.44 165 GLU A O 1
ATOM 1328 N N . PRO A 1 166 ? -13.189 13.676 13.833 1.00 93.62 166 PRO A N 1
ATOM 1329 C CA . PRO A 1 166 ? -12.996 13.685 15.285 1.00 93.62 166 PRO A CA 1
ATOM 1330 C C . PRO A 1 166 ? -13.834 12.658 16.067 1.00 93.62 166 PRO A C 1
ATOM 1332 O O . PRO A 1 166 ? -13.265 11.989 16.933 1.00 93.62 166 PRO A O 1
ATOM 1335 N N . PRO A 1 167 ? -15.129 12.426 15.753 1.00 93.88 167 PRO A N 1
ATOM 1336 C CA . PRO A 1 167 ? -15.934 11.440 16.474 1.00 93.88 167 PRO A CA 1
ATOM 1337 C C . PRO A 1 167 ? -15.402 10.005 16.381 1.00 93.88 167 PRO A C 1
ATOM 1339 O O . PRO A 1 167 ? -15.670 9.206 17.269 1.00 93.88 167 PRO A O 1
ATOM 1342 N N . ARG A 1 168 ? -14.638 9.664 15.334 1.00 95.81 168 ARG A N 1
ATOM 1343 C CA . ARG A 1 168 ? -14.095 8.311 15.108 1.00 95.81 168 ARG A CA 1
ATOM 1344 C C . ARG A 1 168 ? -12.610 8.185 15.445 1.00 95.81 168 ARG A C 1
ATOM 1346 O O . ARG A 1 168 ? -12.113 7.067 15.553 1.00 95.81 168 ARG A O 1
ATOM 1353 N N . ARG A 1 169 ? -11.899 9.298 15.647 1.00 96.00 169 ARG A N 1
ATOM 1354 C CA . ARG A 1 169 ? -10.443 9.305 15.870 1.00 96.00 169 ARG A CA 1
ATOM 1355 C C . ARG A 1 169 ? -10.017 8.453 17.068 1.00 96.00 169 ARG A C 1
ATOM 1357 O O . ARG A 1 169 ? -9.091 7.662 16.946 1.00 96.00 169 ARG A O 1
ATOM 1364 N N . HIS A 1 170 ? -10.753 8.532 18.173 1.00 96.25 170 HIS A N 1
ATOM 1365 C CA . HIS A 1 170 ? -10.466 7.742 19.374 1.00 96.25 170 HIS A CA 1
ATOM 1366 C C . HIS A 1 170 ? -10.568 6.219 19.140 1.00 96.25 170 HIS A C 1
ATOM 1368 O O . HIS A 1 170 ? -9.853 5.443 19.773 1.00 96.25 170 HIS A O 1
ATOM 1374 N N . LEU A 1 171 ? -11.439 5.769 18.221 1.00 97.62 171 LEU A N 1
ATOM 1375 C CA . LEU A 1 171 ? -11.545 4.354 17.844 1.00 97.62 171 LEU A CA 1
ATOM 1376 C C . LEU A 1 171 ? -10.295 3.909 17.083 1.00 97.62 171 LEU A C 1
ATOM 1378 O O . LEU A 1 171 ? -9.738 2.854 17.376 1.00 97.62 171 LEU A O 1
ATOM 1382 N N . PHE A 1 172 ? -9.844 4.735 16.138 1.00 97.62 172 PHE A N 1
ATOM 1383 C CA . PHE A 1 172 ? -8.624 4.501 15.373 1.00 97.62 172 PHE A CA 1
ATOM 1384 C C . PHE A 1 172 ? -7.378 4.467 16.266 1.00 97.62 172 PHE A C 1
ATOM 1386 O O . PHE A 1 172 ? -6.568 3.552 16.144 1.00 97.62 172 PHE A O 1
ATOM 1393 N N . GLU A 1 173 ? -7.231 5.427 17.181 1.00 96.75 173 GLU A N 1
ATOM 1394 C CA . GLU A 1 173 ? -6.073 5.519 18.081 1.00 96.75 173 GLU A CA 1
ATOM 1395 C C . GLU A 1 173 ? -5.975 4.289 18.989 1.00 96.75 173 GLU A C 1
ATOM 1397 O O . GLU A 1 173 ? -4.935 3.629 19.032 1.00 96.75 173 GLU A O 1
ATOM 1402 N N . ARG A 1 174 ? -7.092 3.893 19.611 1.00 96.75 174 ARG A N 1
ATOM 1403 C CA . ARG A 1 174 ? -7.159 2.679 20.434 1.00 96.75 174 ARG A CA 1
ATOM 1404 C C . ARG A 1 174 ? -6.848 1.412 19.631 1.00 96.75 174 ARG A C 1
ATOM 1406 O O . ARG A 1 174 ? -6.156 0.519 20.124 1.00 96.75 174 ARG A O 1
ATOM 1413 N N . ALA A 1 175 ? -7.343 1.315 18.397 1.00 97.12 175 ALA A N 1
ATOM 1414 C CA . ALA A 1 175 ? -7.016 0.204 17.507 1.00 97.12 175 ALA A CA 1
ATOM 1415 C C . ALA A 1 175 ? -5.517 0.191 17.150 1.00 97.12 175 ALA A C 1
ATOM 1417 O O . ALA A 1 175 ? -4.876 -0.859 17.201 1.00 97.12 175 ALA A O 1
ATOM 1418 N N . ALA A 1 176 ? -4.918 1.349 16.862 1.00 96.69 176 ALA A N 1
ATOM 1419 C CA . ALA A 1 176 ? -3.490 1.469 16.569 1.00 96.69 176 ALA A CA 1
ATOM 1420 C C . ALA A 1 176 ? -2.614 1.043 17.755 1.00 96.69 176 ALA A C 1
ATOM 1422 O O . ALA A 1 176 ? -1.624 0.333 17.554 1.00 96.69 176 ALA A O 1
ATOM 1423 N N . GLU A 1 177 ? -2.978 1.405 18.984 1.00 95.56 177 GLU A N 1
ATOM 1424 C CA . GLU A 1 177 ? -2.304 0.936 20.201 1.00 95.56 177 GLU A CA 1
ATOM 1425 C C . GLU A 1 177 ? -2.329 -0.593 20.310 1.00 95.56 177 GLU A C 1
ATOM 1427 O O . GLU A 1 177 ? -1.272 -1.222 20.417 1.00 95.56 177 GLU A O 1
ATOM 1432 N N . ARG A 1 178 ? -3.512 -1.207 20.178 1.00 95.00 178 ARG A N 1
ATOM 1433 C CA . ARG A 1 178 ? -3.683 -2.671 20.229 1.00 95.00 178 ARG A CA 1
ATOM 1434 C C . ARG A 1 178 ? -2.904 -3.398 19.140 1.00 95.00 178 ARG A C 1
ATOM 1436 O O . ARG A 1 178 ? -2.349 -4.469 19.378 1.00 95.00 178 ARG A O 1
ATOM 1443 N N . MET A 1 179 ? -2.792 -2.789 17.963 1.00 94.50 179 MET A N 1
ATOM 1444 C CA . MET A 1 179 ? -2.034 -3.338 16.839 1.00 94.50 179 MET A CA 1
ATOM 1445 C C . MET A 1 179 ? -0.524 -3.073 16.921 1.00 94.50 179 MET A C 1
ATOM 1447 O O . MET A 1 179 ? 0.207 -3.417 15.989 1.00 94.50 179 MET A O 1
ATOM 1451 N N . SER A 1 180 ? -0.032 -2.521 18.041 1.00 94.00 180 SER A N 1
ATOM 1452 C CA . SER A 1 180 ? 1.379 -2.151 18.255 1.00 94.00 180 SER A CA 1
ATOM 1453 C C . SER A 1 180 ? 1.901 -1.106 17.257 1.00 94.00 180 SER A C 1
ATOM 1455 O O . SER A 1 180 ? 3.097 -1.039 16.960 1.00 94.00 180 SER A O 1
ATOM 1457 N N . LEU A 1 181 ? 0.992 -0.281 16.737 1.00 94.31 181 LEU A N 1
ATOM 1458 C CA . LEU A 1 181 ? 1.255 0.856 15.854 1.00 94.31 181 LEU A CA 1
ATOM 1459 C C . LEU A 1 181 ? 1.106 2.200 16.588 1.00 94.31 181 LEU A C 1
ATOM 1461 O O . LEU A 1 181 ? 1.470 3.229 16.027 1.00 94.31 181 LEU A O 1
ATOM 1465 N N . GLY A 1 182 ? 0.654 2.194 17.849 1.00 90.56 182 GLY A N 1
ATOM 1466 C CA . GLY A 1 182 ? 0.447 3.396 18.669 1.00 90.56 182 GLY A CA 1
ATOM 1467 C C . GLY A 1 182 ? 1.688 4.280 18.823 1.00 90.56 182 GLY A C 1
ATOM 1468 O O . GLY A 1 182 ? 1.571 5.497 18.876 1.00 90.56 182 GLY A O 1
ATOM 1469 N N . ARG A 1 183 ? 2.897 3.703 18.747 1.00 94.25 183 ARG A N 1
ATOM 1470 C CA . ARG A 1 183 ? 4.167 4.460 18.725 1.00 94.25 183 ARG A CA 1
ATOM 1471 C C . ARG A 1 183 ? 4.289 5.474 17.578 1.00 94.25 183 ARG A C 1
ATOM 1473 O O . ARG A 1 183 ? 5.213 6.275 17.574 1.00 94.25 183 ARG A O 1
ATOM 1480 N N . PHE A 1 184 ? 3.432 5.378 16.562 1.00 94.62 184 PHE A N 1
ATOM 1481 C CA . PHE A 1 184 ? 3.419 6.282 15.415 1.00 94.62 184 PHE A CA 1
ATOM 1482 C C . PHE A 1 184 ? 2.404 7.427 15.546 1.00 94.62 184 PHE A C 1
ATOM 1484 O O . PHE A 1 184 ? 2.375 8.286 14.667 1.00 94.62 184 PHE A O 1
ATOM 1491 N N . LEU A 1 185 ? 1.594 7.444 16.612 1.00 88.69 185 LEU A N 1
ATOM 1492 C CA . LEU A 1 185 ? 0.619 8.505 16.900 1.00 88.69 185 LEU A CA 1
ATOM 1493 C C . LEU A 1 185 ? 1.268 9.790 17.442 1.00 88.69 185 LEU A C 1
ATOM 1495 O O . LEU A 1 185 ? 0.620 10.832 17.466 1.00 88.69 185 LEU A O 1
ATOM 1499 N N . THR A 1 186 ? 2.528 9.710 17.878 1.00 79.00 186 THR A N 1
ATOM 1500 C CA . THR A 1 186 ? 3.330 10.827 18.404 1.00 79.00 186 THR A CA 1
ATOM 1501 C C . THR A 1 186 ? 4.284 11.406 17.366 1.00 79.00 186 THR A C 1
ATOM 1503 O O . THR A 1 186 ? 4.841 10.625 16.545 1.00 79.00 186 THR A O 1
#

Secondary structure (DSSP, 8-state):
----GGGGHHHHHHHHHHHHTTT--EEEEE-TTSS-EEEEE-HHHHT--S-GGG-HHHHHH-BPPTTS-TTS-SS-B-SBPBPPHHHHTT-SSS--BTTB--HHHHHHHHHHHHHHH--SHHHHHHHHHHHHH-EEEEETT-S-HHHHHHHHHHHHHHHHHHHS-HHHHHHHHHHHHHTT-GGG--

pLDDT: mean 87.61, std 10.89, range [47.34, 97.75]

Foldseek 3Di:
DDQQQVVCLVVQLVVCVVCVVVAWAWWKFFCPPAATEIATEGPCLVVPPPPLVPDVQCVSQPADDPPPPPHPDSDYRSHWYFDDPVLVVLFPDDDRTPRRHDLVRVLSSLLSCLQPPDDALVSLLVSLLRLVRMATSDHNVDPCRVVVSLVSSLSSLCSSLVRRDPVCNVSNLVSCVVSVNNVSPD